Protein AF-A0A956FJH5-F1 (afdb_monomer)

Foldseek 3Di:
DPPPVVVVVVVVVVVVVVVVVVVCVVVVVVVVCVVVVVDDDPPPPDPDDPQCQDPDDDDPVLQDAQDPPPPLLATLFLVLVCVQFPDHFDAPDPSRNHTQFGWHQALQERDIDTGLVQKDWAQLQHLVNQCRQPCVVDHSVLSHCQRRPVPDSNRIHIHGPVLRVVCPNDAQLQFGRPDQVNGLVSLVSSVVSCVVSVGHDDPSRVVLSVVQNVCVVVVHGRDGHDD

pLDDT: mean 89.19, std 15.79, range [45.81, 98.81]

Sequence (227 aa):
MPRRALRRTLRRWHRRVRTLVWLVVVLGVAWWLHERGELPGPSRADPGEPEAVSSVPYDRDDWPHWIDADGDCQDTRQEVLVAESEIPVRFTTARRCKVAKGRWRCPYTGRTFTDPAELDVDHMVPLHEAHRSGGHAWDRQQRQQYANELREPAHLVAVDKGANRAKGDKAPDQWMPSDPAGRCDYLRQWVEIKQRWGLQQRDAERRFIERGLARCERGEVPELPAG

Structure (mmCIF, N/CA/C/O backbone):
data_AF-A0A956FJH5-F1
#
_entry.id   AF-A0A956FJH5-F1
#
loop_
_atom_site.group_PDB
_atom_site.id
_atom_site.type_symbol
_atom_site.label_atom_id
_atom_site.label_alt_id
_atom_site.label_comp_id
_atom_site.label_asym_id
_atom_site.label_entity_id
_atom_site.label_seq_id
_atom_site.pdbx_PDB_ins_code
_atom_site.Cartn_x
_atom_site.Cartn_y
_atom_site.Cartn_z
_atom_site.occupancy
_atom_site.B_iso_or_equiv
_atom_site.auth_seq_id
_atom_site.auth_comp_id
_atom_site.auth_asym_id
_atom_site.auth_atom_id
_atom_site.pdbx_PDB_model_num
ATOM 1 N N . MET A 1 1 ? 5.419 63.187 67.927 1.00 55.62 1 MET A N 1
ATOM 2 C CA . MET A 1 1 ? 5.500 62.298 66.742 1.00 55.62 1 MET A CA 1
ATOM 3 C C . MET A 1 1 ? 4.432 61.170 66.749 1.00 55.62 1 MET A C 1
ATOM 5 O O . MET A 1 1 ? 4.813 60.034 66.984 1.00 55.62 1 MET A O 1
ATOM 9 N N . PRO A 1 2 ? 3.123 61.389 66.451 1.00 57.81 2 PRO A N 1
ATOM 10 C CA . PRO A 1 2 ? 2.169 60.258 66.356 1.00 57.81 2 PRO A CA 1
ATOM 11 C C . PRO A 1 2 ? 1.531 60.032 64.963 1.00 57.81 2 PRO A C 1
ATOM 13 O O . PRO A 1 2 ? 1.029 58.951 64.667 1.00 57.81 2 PRO A O 1
ATOM 16 N N . ARG A 1 3 ? 1.581 61.008 64.043 1.00 56.16 3 ARG A N 1
ATOM 17 C CA . ARG A 1 3 ? 0.802 60.972 62.782 1.00 56.16 3 ARG A CA 1
ATOM 18 C C . ARG A 1 3 ? 1.299 59.975 61.717 1.00 56.16 3 ARG A C 1
ATOM 20 O O . ARG A 1 3 ? 0.540 59.621 60.817 1.00 56.16 3 ARG A O 1
ATOM 27 N N . ARG A 1 4 ? 2.554 59.508 61.786 1.00 57.19 4 ARG A N 1
ATOM 28 C CA . ARG A 1 4 ? 3.132 58.579 60.786 1.00 57.19 4 ARG A CA 1
ATOM 29 C C . ARG A 1 4 ? 2.805 57.104 61.061 1.00 57.19 4 ARG A C 1
ATOM 31 O O . ARG A 1 4 ? 2.670 56.344 60.104 1.00 57.19 4 ARG A O 1
ATOM 38 N N . ALA A 1 5 ? 2.625 56.713 62.324 1.00 58.16 5 ALA A N 1
ATOM 39 C CA . ALA A 1 5 ? 2.288 55.337 62.699 1.00 58.16 5 ALA A CA 1
ATOM 40 C C . ALA A 1 5 ? 0.854 54.970 62.277 1.00 58.16 5 ALA A C 1
ATOM 42 O O . ALA A 1 5 ? 0.650 53.951 61.617 1.00 58.16 5 ALA A O 1
ATOM 43 N N . LEU A 1 6 ? -0.106 55.872 62.520 1.00 56.62 6 LEU A N 1
ATOM 44 C CA . LEU A 1 6 ? -1.521 55.687 62.171 1.00 56.62 6 LEU A CA 1
ATOM 45 C C . LEU A 1 6 ? -1.755 55.537 60.652 1.00 56.62 6 LEU A C 1
ATOM 47 O O . LEU A 1 6 ? -2.581 54.750 60.199 1.00 56.62 6 LEU A O 1
ATOM 51 N N . ARG A 1 7 ? -0.978 56.252 59.825 1.00 58.72 7 ARG A N 1
ATOM 52 C CA . ARG A 1 7 ? -1.073 56.163 58.354 1.00 58.72 7 ARG A CA 1
ATOM 53 C C . ARG A 1 7 ? -0.542 54.838 57.797 1.00 58.72 7 ARG A C 1
ATOM 55 O O . ARG A 1 7 ? -0.969 54.421 56.722 1.00 58.72 7 ARG A O 1
ATOM 62 N N . ARG A 1 8 ? 0.390 54.175 58.493 1.00 60.38 8 ARG A N 1
ATOM 63 C CA . ARG A 1 8 ? 0.946 52.873 58.083 1.00 60.38 8 ARG A CA 1
ATOM 64 C C . ARG A 1 8 ? 0.014 51.719 58.456 1.00 60.38 8 ARG A C 1
ATOM 66 O O . ARG A 1 8 ? -0.139 50.799 57.654 1.00 60.38 8 ARG A O 1
ATOM 73 N N . THR A 1 9 ? -0.644 51.789 59.611 1.00 62.09 9 THR A N 1
ATOM 74 C CA . THR A 1 9 ? -1.645 50.800 60.040 1.00 62.09 9 THR A CA 1
ATOM 75 C C . THR A 1 9 ? -2.905 50.863 59.177 1.00 62.09 9 THR A C 1
ATOM 77 O O . THR A 1 9 ? -3.323 49.827 58.667 1.00 62.09 9 THR A O 1
ATOM 80 N N . LEU A 1 10 ? -3.416 52.062 58.872 1.00 60.31 10 LEU A N 1
ATOM 81 C CA . LEU A 1 10 ? -4.551 52.245 57.953 1.00 60.31 10 LEU A CA 1
ATOM 82 C C . LEU A 1 10 ? -4.260 51.714 56.541 1.00 60.31 10 LEU A C 1
ATOM 84 O O . LEU A 1 10 ? -5.086 51.021 55.957 1.00 60.31 10 LEU A O 1
ATOM 88 N N . ARG A 1 11 ? -3.061 51.953 55.988 1.00 63.28 11 ARG A N 1
ATOM 89 C CA . ARG A 1 11 ? -2.682 51.420 54.663 1.00 63.28 11 ARG A CA 1
ATOM 90 C C . ARG A 1 11 ? -2.551 49.895 54.647 1.00 63.28 11 ARG A C 1
ATOM 92 O O . ARG A 1 11 ? -2.896 49.279 53.642 1.00 63.28 11 ARG A O 1
ATOM 99 N N . ARG A 1 12 ? -2.061 49.281 55.730 1.00 64.50 12 ARG A N 1
ATOM 100 C CA . ARG A 1 12 ? -2.003 47.814 55.867 1.00 64.50 12 ARG A CA 1
ATOM 101 C C . ARG A 1 12 ? -3.400 47.211 56.013 1.00 64.50 12 ARG A C 1
ATOM 103 O O . ARG A 1 12 ? -3.670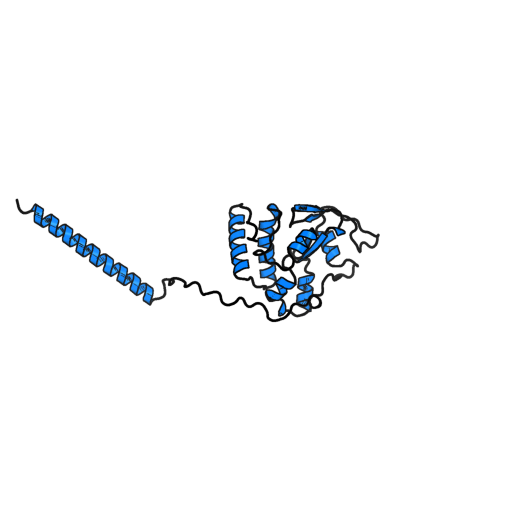 46.187 55.395 1.00 64.50 12 ARG A O 1
ATOM 110 N N . TRP A 1 13 ? -4.288 47.872 56.751 1.00 56.59 13 TRP A N 1
ATOM 111 C CA . TRP A 1 13 ? -5.688 47.475 56.883 1.00 56.59 13 TRP A CA 1
ATOM 112 C C . TRP A 1 13 ? -6.441 47.589 55.549 1.00 56.59 13 TRP A C 1
ATOM 114 O O . TRP A 1 13 ? -7.008 46.603 55.095 1.00 56.59 13 TRP A O 1
ATOM 124 N N . HIS A 1 14 ? -6.320 48.712 54.832 1.00 68.75 14 HIS A N 1
ATOM 125 C CA . HIS A 1 14 ? -6.913 48.869 53.498 1.00 68.75 14 HIS A CA 1
ATOM 126 C C . HIS A 1 14 ? -6.378 47.861 52.473 1.00 68.75 14 HIS A C 1
ATOM 128 O O . HIS A 1 14 ? -7.149 47.384 51.647 1.00 68.75 14 HIS A O 1
ATOM 134 N N . ARG A 1 15 ? -5.082 47.509 52.508 1.00 65.62 15 ARG A N 1
ATOM 135 C CA . ARG A 1 15 ? -4.542 46.448 51.638 1.00 65.62 15 ARG A CA 1
ATOM 136 C C . ARG A 1 15 ? -5.144 45.087 51.978 1.00 65.62 15 ARG A C 1
ATOM 138 O O . ARG A 1 15 ? -5.575 44.400 51.066 1.00 65.62 15 ARG A O 1
ATOM 145 N N . ARG A 1 16 ? -5.246 44.734 53.264 1.00 69.38 16 ARG A N 1
ATOM 146 C CA . ARG A 1 16 ? -5.863 43.470 53.702 1.00 69.38 16 ARG A CA 1
ATOM 147 C C . ARG A 1 16 ? -7.341 43.384 53.322 1.00 69.38 16 ARG A C 1
ATOM 149 O O . ARG A 1 16 ? -7.749 42.367 52.779 1.00 69.38 16 ARG A O 1
ATOM 156 N N . VAL A 1 17 ? -8.108 44.456 53.528 1.00 70.69 17 VAL A N 1
ATOM 157 C CA . VAL A 1 17 ? -9.527 44.515 53.139 1.00 70.69 17 VAL A CA 1
ATOM 158 C C . VAL A 1 17 ? -9.678 44.422 51.620 1.00 70.69 17 VAL A C 1
ATOM 160 O O . VAL A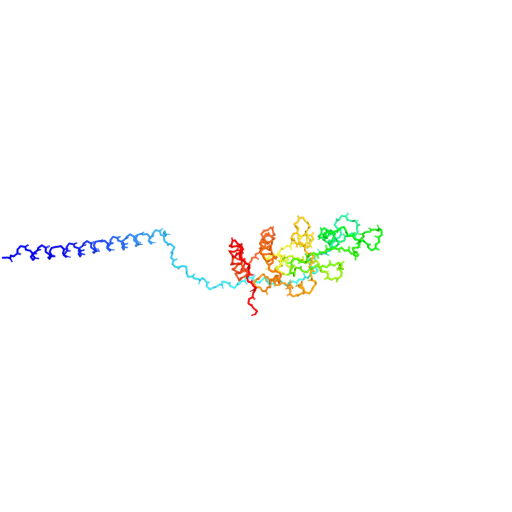 1 17 ? -10.500 43.650 51.146 1.00 70.69 17 VAL A O 1
ATOM 163 N N . ARG A 1 18 ? -8.846 45.123 50.837 1.00 72.25 18 ARG A N 1
ATOM 164 C CA . ARG A 1 18 ? -8.876 45.016 49.367 1.00 72.25 18 ARG A CA 1
ATOM 165 C C . ARG A 1 18 ? -8.526 43.613 48.879 1.00 72.25 18 ARG A C 1
ATOM 167 O O . ARG A 1 18 ? -9.182 43.137 47.966 1.00 72.25 18 ARG A O 1
ATOM 174 N N . THR A 1 19 ? -7.542 42.948 49.482 1.00 76.44 19 THR A N 1
ATOM 175 C CA . THR A 1 19 ? -7.184 41.568 49.124 1.00 76.44 19 THR A CA 1
ATOM 176 C C . THR A 1 19 ? -8.296 40.579 49.481 1.00 76.44 19 THR A C 1
ATOM 178 O O . THR A 1 19 ? -8.603 39.714 48.672 1.00 76.44 19 THR A O 1
ATOM 181 N N . LEU A 1 20 ? -8.948 40.739 50.637 1.00 78.19 20 LEU A N 1
ATOM 182 C CA . LEU A 1 20 ? -10.105 39.925 51.027 1.00 78.19 20 LEU A CA 1
ATOM 183 C C . LEU A 1 20 ? -11.295 40.118 50.082 1.00 78.19 20 LEU A C 1
ATOM 185 O O . LEU A 1 20 ? -11.853 39.137 49.607 1.00 78.19 20 LEU A O 1
ATOM 189 N N . VAL A 1 21 ? -11.639 41.365 49.749 1.00 77.38 21 VAL A N 1
ATOM 190 C CA . VAL A 1 21 ? -12.714 41.663 48.788 1.00 77.38 21 VAL A CA 1
ATOM 191 C C . VAL A 1 21 ? -12.392 41.078 47.411 1.00 77.38 21 VAL A C 1
ATOM 193 O O . VAL A 1 21 ? -13.264 40.492 46.781 1.00 77.38 21 VAL A O 1
ATOM 196 N N . TRP A 1 22 ? -11.140 41.174 46.957 1.00 77.88 22 TRP A N 1
ATOM 197 C CA . TRP A 1 22 ? -10.731 40.624 45.664 1.00 77.88 22 TRP A CA 1
ATOM 198 C C . TRP A 1 22 ? -10.811 39.090 45.630 1.00 77.88 22 TRP A C 1
ATOM 200 O O . TRP A 1 22 ? -11.316 38.533 44.661 1.00 77.88 22 TRP A O 1
ATOM 210 N N . LEU A 1 23 ? -10.401 38.405 46.705 1.00 82.56 23 LEU A N 1
ATOM 211 C CA . LEU A 1 23 ? -10.539 36.948 46.827 1.00 82.56 23 LEU A CA 1
ATOM 212 C C . LEU A 1 23 ? -12.006 36.505 46.833 1.00 82.56 23 LEU A C 1
ATOM 214 O O . LEU A 1 23 ? -12.341 35.545 46.149 1.00 82.56 23 LEU A O 1
ATOM 218 N N . VAL A 1 24 ? -12.883 37.215 47.549 1.00 84.19 24 VAL A N 1
ATOM 219 C CA . VAL A 1 24 ? -14.324 36.910 47.570 1.00 84.19 24 VAL A CA 1
ATOM 220 C C . VAL A 1 24 ? -14.953 37.109 46.189 1.00 84.19 24 VAL A C 1
ATOM 222 O O . VAL A 1 24 ? -15.751 36.279 45.768 1.00 84.19 24 VAL A O 1
ATOM 225 N N . VAL A 1 25 ? -14.561 38.152 45.448 1.00 82.06 25 VAL A N 1
ATOM 226 C CA . VAL A 1 25 ? -15.041 38.373 44.073 1.00 82.06 25 VAL A CA 1
ATOM 227 C C . VAL A 1 25 ? -14.541 37.281 43.124 1.00 82.06 25 VAL A C 1
ATOM 229 O O . VAL A 1 25 ? -15.336 36.751 42.359 1.00 82.06 25 VAL A O 1
ATOM 232 N N . VAL A 1 26 ? -13.263 36.893 43.185 1.00 82.44 26 VAL A N 1
ATOM 233 C CA . VAL A 1 26 ? -12.719 35.834 42.313 1.00 82.44 26 VAL A CA 1
ATOM 234 C C . VAL A 1 26 ? -13.333 34.473 42.619 1.00 82.44 26 VAL A C 1
ATOM 236 O O . VAL A 1 26 ? -13.722 33.767 41.694 1.00 82.44 26 VAL A O 1
ATOM 239 N N . LEU A 1 27 ? -13.471 34.119 43.899 1.00 82.88 27 LEU A N 1
ATOM 240 C CA . LEU A 1 27 ? -14.119 32.872 44.304 1.00 82.88 27 LEU A CA 1
ATOM 241 C C . LEU A 1 27 ? -15.610 32.872 43.950 1.00 82.88 27 LEU A C 1
ATOM 243 O O . LEU A 1 27 ? -16.119 31.856 43.493 1.00 82.88 27 LEU A O 1
ATOM 247 N N . GLY A 1 28 ? -16.293 34.012 44.093 1.00 80.56 28 GLY A N 1
ATOM 248 C CA . GLY A 1 28 ? -17.693 34.168 43.702 1.00 80.56 28 GLY A CA 1
ATOM 249 C C . GLY A 1 28 ? -17.909 34.058 42.192 1.00 80.56 28 GLY A C 1
ATOM 250 O O . GLY A 1 28 ? -18.836 33.381 41.768 1.00 80.56 28 GLY A O 1
ATOM 251 N N . VAL A 1 29 ? -17.035 34.660 41.377 1.00 76.06 29 VAL A N 1
ATOM 252 C CA . VAL A 1 29 ? -17.080 34.542 39.908 1.00 76.06 29 VAL A CA 1
ATOM 253 C C . VAL A 1 29 ? -16.739 33.119 39.464 1.00 76.06 29 VAL A C 1
ATOM 255 O O . VAL A 1 29 ? -17.425 32.583 38.604 1.00 76.06 29 VAL A O 1
ATOM 258 N N . ALA A 1 30 ? -15.739 32.472 40.069 1.00 73.19 30 ALA A N 1
ATOM 259 C CA . ALA A 1 30 ? -15.394 31.083 39.764 1.00 73.19 30 ALA A CA 1
ATOM 260 C C . ALA A 1 30 ? -16.524 30.108 40.142 1.00 73.19 30 ALA A C 1
ATOM 262 O O . ALA A 1 30 ? -16.840 29.214 39.361 1.00 73.19 30 ALA A O 1
ATOM 263 N N . TRP A 1 31 ? -17.165 30.307 41.299 1.00 72.00 31 TRP A N 1
ATOM 264 C CA . TRP A 1 31 ? -18.340 29.536 41.716 1.00 72.00 31 TRP A CA 1
ATOM 265 C C . TRP A 1 31 ? -19.540 29.782 40.789 1.00 72.00 31 TRP A C 1
ATOM 267 O O . TRP A 1 31 ? -20.160 28.835 40.319 1.00 72.00 31 TRP A O 1
ATOM 277 N N . TRP A 1 32 ? -19.806 31.037 40.421 1.00 67.62 32 TRP A N 1
ATOM 278 C CA . TRP A 1 32 ? -20.884 31.393 39.493 1.00 67.62 32 TRP A CA 1
ATOM 279 C C . TRP A 1 32 ? -20.666 30.864 38.064 1.00 67.62 32 TRP A C 1
ATOM 281 O O . TRP A 1 32 ? -21.631 30.479 37.410 1.00 67.62 32 TRP A O 1
ATOM 291 N N . LEU A 1 33 ? -19.418 30.801 37.581 1.00 70.31 33 LEU A N 1
ATOM 292 C CA . LEU A 1 33 ? -19.070 30.177 36.294 1.00 70.31 33 LEU A CA 1
ATOM 293 C C . LEU A 1 33 ? -19.162 28.642 36.345 1.00 70.31 33 LEU A C 1
ATOM 295 O O . LEU A 1 33 ? -19.523 28.020 35.348 1.00 70.31 33 LEU A O 1
ATOM 299 N N . HIS A 1 34 ? -18.868 28.027 37.496 1.00 66.38 34 HIS A N 1
ATOM 300 C CA . HIS A 1 34 ? -19.050 26.588 37.701 1.00 66.38 34 HIS A CA 1
ATOM 301 C C . HIS A 1 34 ? -20.533 26.190 37.634 1.00 66.38 34 HIS A C 1
ATOM 303 O O . HIS A 1 34 ? -20.870 25.232 36.943 1.00 66.38 34 HIS A O 1
ATOM 309 N N . GLU A 1 35 ? -21.424 26.974 38.253 1.00 68.69 35 GLU A N 1
ATOM 310 C CA . GLU A 1 35 ? -22.879 26.737 38.245 1.00 68.69 35 GLU A CA 1
ATOM 311 C C . GLU A 1 35 ? -23.508 26.853 36.837 1.00 68.69 35 GLU A C 1
ATOM 313 O O . GLU A 1 35 ? -24.571 26.294 36.578 1.00 68.69 35 GLU A O 1
ATOM 318 N N . ARG A 1 36 ? -22.854 27.568 35.908 1.00 76.25 36 ARG A N 1
ATOM 319 C CA . ARG A 1 36 ? -23.304 27.757 34.514 1.00 76.25 36 ARG A CA 1
ATOM 320 C C . ARG A 1 36 ? -22.746 26.742 33.515 1.00 76.25 36 ARG A C 1
ATOM 322 O O . ARG A 1 36 ? -23.146 26.770 32.355 1.00 76.25 36 ARG A O 1
ATOM 329 N N . GLY A 1 37 ? -21.840 25.855 33.934 1.00 54.88 37 GLY A N 1
ATOM 330 C CA . GLY A 1 37 ? -21.266 24.828 33.054 1.00 54.88 37 GLY A CA 1
ATOM 331 C C . GLY A 1 37 ? -20.285 25.350 31.991 1.00 54.88 37 GLY A C 1
ATOM 332 O O . GLY A 1 37 ? -20.036 24.658 31.009 1.00 54.88 37 GLY A O 1
ATOM 333 N N . GLU A 1 38 ? -19.712 26.545 32.169 1.00 65.44 38 GLU A N 1
ATOM 334 C CA . GLU A 1 38 ? -18.816 27.196 31.189 1.00 65.44 38 GLU A CA 1
ATOM 335 C C . GLU A 1 38 ? -17.316 26.968 31.477 1.00 65.44 38 GLU A C 1
ATOM 337 O O . GLU A 1 38 ? -16.454 27.448 30.741 1.00 65.44 38 GLU A O 1
ATOM 342 N N . LEU A 1 39 ? -16.983 26.206 32.525 1.00 53.16 39 LEU A N 1
ATOM 343 C CA . LEU A 1 39 ? -15.635 25.687 32.756 1.00 53.16 39 LEU A CA 1
ATOM 344 C C . LEU A 1 39 ? -15.639 24.171 32.540 1.00 53.16 39 LEU A C 1
ATOM 346 O O . LEU A 1 39 ? -16.365 23.476 33.256 1.00 53.16 39 LEU A O 1
ATOM 350 N N . PRO A 1 40 ? -14.828 23.628 31.612 1.00 50.19 40 PRO A N 1
ATOM 351 C CA . PRO A 1 40 ? -14.646 22.190 31.537 1.00 50.19 40 PRO A CA 1
ATOM 352 C C . PRO A 1 40 ? -14.066 21.7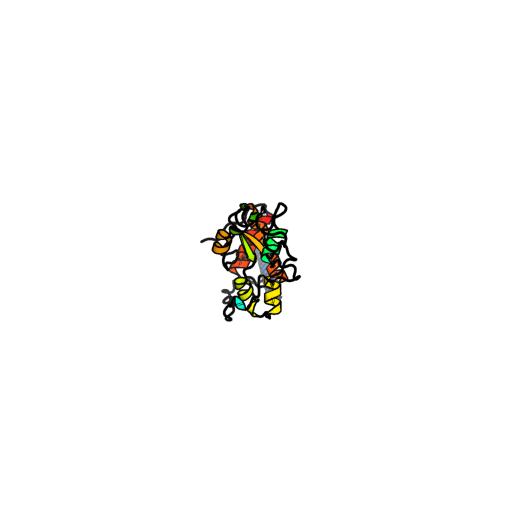23 32.873 1.00 50.19 40 PRO A C 1
ATOM 354 O O . PRO A 1 40 ? -12.990 22.157 33.294 1.00 50.19 40 PRO A O 1
ATOM 357 N N . GLY A 1 41 ? -14.811 20.864 33.572 1.00 52.34 41 GLY A N 1
ATOM 358 C CA . GLY A 1 41 ? -14.285 20.157 34.732 1.00 52.34 41 GLY A CA 1
ATOM 359 C C . GLY A 1 41 ? -13.027 19.378 34.334 1.00 52.34 41 GLY A C 1
ATOM 360 O O . GLY A 1 41 ? -12.846 19.074 33.152 1.00 52.34 41 GLY A O 1
ATOM 361 N N . PRO A 1 42 ? -12.136 19.050 35.284 1.00 46.91 42 PRO A N 1
ATOM 362 C CA . PRO A 1 42 ? -11.013 18.175 34.985 1.00 46.91 42 PRO A CA 1
ATOM 363 C C . PRO A 1 42 ? -11.567 16.884 34.381 1.00 46.91 42 PRO A C 1
ATOM 365 O O . PRO A 1 42 ? -12.280 16.137 35.055 1.00 46.91 42 PRO A O 1
ATOM 368 N N . SER A 1 43 ? -11.278 16.674 33.094 1.00 50.41 43 SER A N 1
ATOM 369 C CA . SER A 1 43 ? -11.579 15.439 32.385 1.00 50.41 43 SER A CA 1
ATOM 370 C C . SER A 1 43 ? -10.955 14.310 33.191 1.00 50.41 43 SER A C 1
ATOM 372 O O . SER A 1 43 ? -9.730 14.179 33.269 1.00 50.41 43 SER A O 1
ATOM 374 N N . ARG A 1 44 ? -11.798 13.535 33.877 1.00 48.88 44 ARG A N 1
ATOM 375 C CA . ARG A 1 44 ? -11.394 12.206 34.304 1.00 48.88 44 ARG A CA 1
ATOM 376 C C . ARG A 1 44 ? -11.137 11.472 33.001 1.00 48.88 44 ARG A C 1
ATOM 378 O O . ARG A 1 44 ? -12.062 11.330 32.210 1.00 48.88 44 ARG A O 1
ATOM 385 N N . ALA A 1 45 ? -9.884 11.086 32.772 1.00 45.81 45 ALA A N 1
ATOM 386 C CA . ALA A 1 45 ? -9.569 10.096 31.762 1.00 45.81 45 ALA A CA 1
ATOM 387 C C . ALA A 1 45 ? -10.501 8.912 32.023 1.00 45.81 45 ALA A C 1
ATOM 389 O O . ALA A 1 45 ? -10.399 8.269 33.071 1.00 45.81 45 ALA A O 1
ATOM 390 N N . ASP A 1 46 ? -11.471 8.729 31.134 1.00 47.28 46 ASP A N 1
ATOM 391 C CA . ASP A 1 46 ? -12.353 7.579 31.176 1.00 47.28 46 ASP A CA 1
ATOM 392 C C . ASP A 1 46 ? -11.438 6.352 31.067 1.00 47.28 46 ASP A C 1
ATOM 394 O O . ASP A 1 46 ? -10.587 6.321 30.165 1.00 47.28 46 ASP A O 1
ATOM 398 N N . PRO A 1 47 ? -11.470 5.398 32.014 1.00 50.53 47 PRO A N 1
ATOM 399 C CA . PRO A 1 47 ? -10.752 4.147 31.841 1.00 50.53 47 PRO A CA 1
ATOM 400 C C . PRO A 1 47 ? -11.304 3.514 30.568 1.00 50.53 47 PRO A C 1
ATOM 402 O O . PRO A 1 47 ? -12.464 3.120 30.553 1.00 50.53 47 PRO A O 1
ATOM 405 N N . GLY A 1 48 ? -10.483 3.524 29.509 1.00 46.53 48 GLY A N 1
ATOM 406 C CA . GLY A 1 48 ? -10.894 3.229 28.141 1.00 46.53 48 GLY A CA 1
ATOM 407 C C . GLY A 1 48 ? -11.925 2.115 28.091 1.00 46.53 48 GLY A C 1
ATOM 408 O O . GLY A 1 48 ? -11.652 1.002 28.551 1.00 46.53 48 GLY A O 1
ATOM 409 N N . GLU A 1 49 ? -13.109 2.444 27.567 1.00 48.75 49 GLU A N 1
ATOM 410 C CA . GLU A 1 49 ? -14.086 1.432 27.195 1.00 48.75 49 GLU A CA 1
ATOM 411 C C . GLU A 1 49 ? -13.346 0.349 26.403 1.00 48.75 49 GLU A C 1
ATOM 413 O O . GLU A 1 49 ? -12.488 0.685 25.575 1.00 48.75 49 GLU A O 1
ATOM 418 N N . PRO A 1 50 ? -13.593 -0.941 26.686 1.00 49.19 50 PRO A N 1
ATOM 419 C CA . PRO A 1 50 ? -12.934 -2.006 25.955 1.00 49.19 50 PRO A CA 1
ATOM 420 C C . PRO A 1 50 ? -13.201 -1.775 24.471 1.00 49.19 50 PRO A C 1
ATOM 422 O O . PRO A 1 50 ? -14.356 -1.788 24.043 1.00 49.19 50 PRO A O 1
ATOM 425 N N . GLU A 1 51 ? -12.132 -1.501 23.715 1.00 55.50 51 GLU A N 1
ATOM 426 C CA . GLU A 1 51 ? -12.210 -1.287 22.275 1.00 55.50 51 GLU A CA 1
ATOM 427 C C . GLU A 1 51 ? -13.037 -2.428 21.687 1.00 55.50 51 GLU A C 1
ATOM 429 O O . GLU A 1 51 ? -12.732 -3.601 21.922 1.00 55.50 51 GLU A O 1
ATOM 434 N N . ALA A 1 52 ? -14.117 -2.094 20.982 1.00 51.81 52 ALA A N 1
ATOM 435 C CA . ALA A 1 52 ? -14.996 -3.079 20.378 1.00 51.81 52 ALA A CA 1
ATOM 436 C C . ALA A 1 52 ? -14.236 -3.817 19.267 1.00 51.81 52 ALA A C 1
ATOM 438 O O . ALA A 1 52 ? -14.297 -3.467 18.091 1.00 51.81 52 ALA A O 1
ATOM 439 N N . VAL A 1 53 ? -13.483 -4.849 19.640 1.00 56.12 53 VAL A N 1
ATOM 440 C CA . VAL A 1 53 ? -12.945 -5.822 18.699 1.00 56.12 53 VAL A CA 1
ATOM 441 C C . VAL A 1 53 ? -14.154 -6.577 18.163 1.00 56.12 53 VAL A C 1
ATOM 443 O O . VAL A 1 53 ? -14.866 -7.221 18.935 1.00 56.12 53 VAL A O 1
ATOM 446 N N . SER A 1 54 ? -14.432 -6.446 16.862 1.00 62.59 54 SER A N 1
ATOM 447 C CA . SER A 1 54 ? -15.546 -7.157 16.227 1.00 62.59 54 SER A CA 1
ATOM 448 C C . SER A 1 54 ? -15.509 -8.639 16.609 1.00 62.59 54 SER A C 1
ATOM 450 O O . SER A 1 54 ? -14.489 -9.306 16.439 1.00 62.59 54 SER A O 1
ATOM 452 N N . SER A 1 55 ? -16.622 -9.155 17.138 1.00 74.88 55 SER A N 1
ATOM 453 C CA . SER A 1 55 ? -16.776 -10.574 17.475 1.00 74.88 55 SER A CA 1
ATOM 454 C C . SER A 1 55 ? -16.982 -11.455 16.240 1.00 74.88 55 SER A C 1
ATOM 456 O O . SER A 1 55 ? -17.014 -12.678 16.364 1.00 74.88 55 SER A O 1
ATOM 458 N N . VAL A 1 56 ? -17.123 -10.847 15.056 1.00 88.44 56 VAL A N 1
ATOM 459 C CA . VAL A 1 56 ? -17.253 -11.547 13.779 1.00 88.44 56 VAL A CA 1
ATOM 460 C C . VAL A 1 56 ? -15.872 -12.057 13.360 1.00 88.44 56 VAL A C 1
ATOM 462 O O . VAL A 1 56 ? -14.979 -11.237 13.124 1.00 88.44 56 VAL A O 1
ATOM 465 N N . PRO A 1 57 ? -15.668 -13.381 13.233 1.00 93.62 57 PRO A N 1
ATOM 466 C CA . PRO A 1 57 ? -14.408 -13.926 12.745 1.00 93.62 57 PRO A CA 1
ATOM 467 C C . PRO A 1 57 ? -14.077 -13.389 11.353 1.00 93.62 57 PRO A C 1
ATOM 469 O O . PRO A 1 57 ? -14.962 -13.197 10.521 1.00 93.62 57 PRO A O 1
ATOM 472 N N . TYR A 1 58 ? -12.797 -13.142 11.105 1.00 96.12 58 TYR A N 1
ATOM 473 C CA . TYR A 1 58 ? -12.323 -12.798 9.773 1.00 96.12 58 TYR A CA 1
ATOM 474 C C . TYR A 1 58 ? -12.198 -14.060 8.917 1.00 96.12 58 TYR A C 1
ATOM 476 O O . TYR A 1 58 ? -11.542 -15.021 9.322 1.00 96.12 58 TYR A O 1
ATOM 484 N N . ASP A 1 59 ? -12.773 -14.014 7.720 1.00 96.75 59 ASP A N 1
ATOM 485 C CA . ASP A 1 59 ? -12.533 -14.970 6.643 1.00 96.75 59 ASP A CA 1
ATOM 486 C C . ASP A 1 59 ? -11.977 -14.201 5.438 1.00 96.75 59 ASP A C 1
ATOM 488 O O . ASP A 1 59 ? -12.475 -13.131 5.092 1.00 96.75 59 ASP A O 1
ATOM 492 N N . ARG A 1 60 ? -10.916 -14.710 4.807 1.00 96.38 60 ARG A N 1
ATOM 493 C CA . ARG A 1 60 ? -10.316 -14.073 3.627 1.00 96.38 60 ARG A CA 1
ATOM 494 C C . ARG A 1 60 ? -11.175 -14.277 2.378 1.00 96.38 60 ARG A C 1
ATOM 496 O O . ARG A 1 60 ? -11.161 -13.414 1.500 1.00 96.38 60 ARG A O 1
ATOM 503 N N . ASP A 1 61 ? -11.920 -15.375 2.298 1.00 96.81 61 ASP A N 1
ATOM 504 C CA . ASP A 1 61 ? -12.715 -15.724 1.113 1.00 96.81 61 ASP A CA 1
ATOM 505 C C . ASP A 1 61 ? -13.941 -14.809 0.944 1.00 96.81 61 ASP A C 1
ATOM 507 O O . ASP A 1 61 ? -14.476 -14.634 -0.156 1.00 96.81 61 ASP A O 1
ATOM 511 N N . ASP A 1 62 ? -14.311 -14.121 2.022 1.00 97.06 62 ASP A N 1
ATOM 512 C CA . ASP A 1 62 ? -15.308 -13.055 2.067 1.00 97.06 62 ASP A CA 1
ATOM 513 C C . ASP A 1 62 ? -14.883 -11.766 1.341 1.00 97.06 62 ASP A C 1
ATOM 515 O O . ASP A 1 62 ? -15.713 -10.872 1.138 1.00 97.06 62 ASP A O 1
ATOM 519 N N . TRP A 1 63 ? -13.612 -11.664 0.939 1.00 98.19 63 TRP A N 1
ATOM 520 C CA . TRP A 1 63 ? -13.009 -10.496 0.298 1.00 98.19 63 TRP A CA 1
ATOM 521 C C . TRP A 1 63 ? -12.484 -10.864 -1.091 1.00 98.19 63 TRP A C 1
ATOM 523 O O . TRP A 1 63 ? -11.289 -11.114 -1.252 1.00 98.19 63 TRP A O 1
ATOM 533 N N . PRO A 1 64 ? -13.339 -10.916 -2.125 1.00 97.88 64 PRO A N 1
ATOM 534 C CA . PRO A 1 64 ? -12.902 -11.270 -3.470 1.00 97.88 64 PRO A CA 1
ATOM 535 C C . PRO A 1 64 ? -11.862 -10.265 -3.970 1.00 97.88 64 PRO A C 1
ATOM 537 O O . PRO A 1 64 ? -12.148 -9.074 -4.080 1.00 97.88 64 PRO A O 1
ATOM 540 N N . HIS A 1 65 ? -10.655 -10.736 -4.262 1.00 93.88 65 HIS A N 1
ATOM 541 C CA . HIS A 1 65 ? -9.518 -9.901 -4.640 1.00 93.88 65 HIS A CA 1
ATOM 542 C C . HIS A 1 65 ? -8.743 -10.522 -5.794 1.00 93.88 65 HIS A C 1
ATOM 544 O O . HIS A 1 65 ? -8.815 -11.730 -6.022 1.00 93.88 65 HIS A O 1
ATOM 550 N N . TRP A 1 66 ? -8.027 -9.661 -6.513 1.00 97.12 66 TRP A N 1
ATOM 551 C CA . TRP A 1 66 ? -7.356 -9.968 -7.776 1.00 97.12 66 TRP A CA 1
ATOM 552 C C . TRP A 1 66 ? -8.353 -10.339 -8.870 1.00 97.12 66 TRP A C 1
ATOM 554 O O . TRP A 1 66 ? -8.219 -11.352 -9.554 1.00 97.12 66 TRP A O 1
ATOM 564 N N . ILE A 1 67 ? -9.375 -9.495 -9.021 1.00 98.00 67 ILE A N 1
ATOM 565 C CA . ILE A 1 67 ? -10.303 -9.597 -10.146 1.00 98.00 67 ILE A CA 1
ATOM 566 C C . ILE A 1 67 ? -9.696 -8.950 -11.393 1.00 98.00 67 ILE A C 1
ATOM 568 O O . ILE A 1 67 ? -8.916 -8.001 -11.292 1.00 98.00 67 ILE A O 1
ATOM 572 N N . ASP A 1 68 ? -10.104 -9.451 -12.550 1.00 97.69 68 ASP A N 1
ATOM 573 C CA . ASP A 1 68 ? -9.958 -8.797 -13.850 1.00 97.69 68 ASP A CA 1
ATOM 574 C C . ASP A 1 68 ? -11.258 -8.012 -14.102 1.00 97.69 68 ASP A C 1
ATOM 576 O O . ASP A 1 68 ? -12.300 -8.597 -14.411 1.00 97.69 68 ASP A O 1
ATOM 580 N N . ALA A 1 69 ? -11.242 -6.712 -13.793 1.00 95.38 69 ALA A N 1
ATOM 581 C CA . ALA A 1 69 ? -12.456 -5.895 -13.735 1.00 95.38 69 ALA A CA 1
ATOM 582 C C . ALA A 1 69 ? -12.936 -5.429 -15.117 1.00 95.38 69 ALA A C 1
ATOM 584 O O . ALA A 1 69 ? -14.137 -5.218 -15.300 1.00 95.38 69 ALA A O 1
ATOM 585 N N . ASP A 1 70 ? -12.017 -5.250 -16.065 1.00 95.94 70 ASP A N 1
ATOM 586 C CA . ASP A 1 70 ? -12.291 -4.773 -17.421 1.00 95.94 70 ASP A CA 1
ATOM 587 C C . ASP A 1 70 ? -12.196 -5.880 -18.487 1.00 95.94 70 ASP A C 1
ATOM 589 O O . ASP A 1 70 ? -12.575 -5.660 -19.640 1.00 95.94 70 ASP A O 1
ATOM 593 N N . GLY A 1 71 ? -11.812 -7.096 -18.092 1.00 97.19 71 GLY A N 1
ATOM 594 C CA . GLY A 1 71 ? -11.797 -8.280 -18.943 1.00 97.19 71 GLY A CA 1
ATOM 595 C C . GLY A 1 71 ? -10.604 -8.323 -19.892 1.00 97.19 71 GLY A C 1
ATOM 596 O O . GLY A 1 71 ? -10.672 -9.009 -20.921 1.00 97.19 71 GLY A O 1
ATOM 597 N N . ASP A 1 72 ? -9.535 -7.581 -19.598 1.00 97.25 72 ASP A N 1
ATOM 598 C CA . ASP A 1 72 ? -8.374 -7.457 -20.472 1.00 97.25 72 ASP A CA 1
ATOM 599 C C . ASP A 1 72 ? -7.320 -8.564 -20.258 1.00 97.25 72 ASP A C 1
ATOM 601 O O . ASP A 1 72 ? -6.370 -8.633 -21.037 1.00 97.25 72 ASP A O 1
ATOM 605 N N . CYS A 1 73 ? -7.558 -9.486 -19.309 1.00 97.94 73 CYS A N 1
ATOM 606 C CA . CYS A 1 73 ? -6.700 -10.555 -18.774 1.00 97.94 73 CYS A CA 1
ATOM 607 C C . CYS A 1 73 ? -5.692 -10.172 -17.683 1.00 97.94 73 CYS A C 1
ATOM 609 O O . CYS A 1 73 ? -4.982 -11.065 -17.195 1.00 97.94 73 CYS A O 1
ATOM 611 N N . GLN A 1 74 ? -5.606 -8.904 -17.299 1.00 98.38 74 GLN A N 1
ATOM 612 C CA . GLN A 1 74 ? -4.808 -8.438 -16.178 1.00 98.38 74 GLN A CA 1
ATOM 613 C C . GLN A 1 74 ? -5.686 -8.387 -14.930 1.00 98.38 74 GLN A C 1
ATOM 615 O O . GLN A 1 74 ? -6.670 -7.662 -14.831 1.00 98.38 74 GLN A O 1
ATOM 620 N N . ASP A 1 75 ? -5.330 -9.196 -13.935 1.00 98.44 75 ASP A N 1
ATOM 621 C CA . ASP A 1 75 ? -5.939 -9.025 -12.624 1.00 98.44 75 ASP A CA 1
ATOM 622 C C . ASP A 1 75 ? -5.458 -7.716 -11.974 1.00 98.44 75 ASP A C 1
ATOM 624 O O . ASP A 1 75 ? -4.434 -7.136 -12.339 1.00 98.44 75 ASP A O 1
ATOM 628 N N . THR A 1 76 ? -6.172 -7.282 -10.940 1.00 98.50 76 THR A N 1
ATOM 629 C CA . THR A 1 76 ? -5.847 -6.084 -10.149 1.00 98.50 76 THR A CA 1
ATOM 630 C C . THR A 1 76 ? -4.375 -6.037 -9.702 1.00 98.50 76 THR A C 1
ATOM 632 O O . THR A 1 76 ? -3.789 -4.961 -9.609 1.00 98.50 76 THR A O 1
ATOM 635 N N . ARG A 1 77 ? -3.727 -7.186 -9.450 1.00 98.31 77 ARG A N 1
ATOM 636 C CA . ARG A 1 77 ? -2.304 -7.209 -9.083 1.00 98.31 77 ARG A CA 1
ATOM 637 C C . ARG A 1 77 ? -1.428 -6.792 -10.268 1.00 98.31 77 ARG A C 1
ATOM 639 O O . ARG A 1 77 ? -0.437 -6.090 -10.071 1.00 98.31 77 ARG A O 1
ATOM 646 N N . GLN A 1 78 ? -1.732 -7.260 -11.476 1.00 98.62 78 GLN A N 1
ATOM 647 C CA . GLN A 1 78 ? -1.013 -6.836 -12.680 1.00 98.62 78 GLN A CA 1
ATOM 648 C C . GLN A 1 78 ? -1.240 -5.354 -12.965 1.00 98.62 78 GLN A C 1
ATOM 650 O O . GLN A 1 78 ? -0.262 -4.662 -13.236 1.00 98.62 78 GLN A O 1
ATOM 655 N N . GLU A 1 79 ? -2.467 -4.861 -12.787 1.00 98.44 79 GLU A N 1
ATOM 656 C CA . GLU A 1 79 ? -2.794 -3.439 -12.941 1.00 98.44 79 GLU A CA 1
ATOM 657 C C . GLU A 1 79 ? -1.928 -2.544 -12.045 1.00 98.44 79 GLU A C 1
ATOM 659 O O . GLU A 1 79 ? -1.284 -1.613 -12.530 1.00 98.44 79 GLU A O 1
ATOM 664 N N . VAL A 1 80 ? -1.800 -2.880 -10.755 1.00 98.56 80 VAL A N 1
ATOM 665 C CA . VAL A 1 80 ? -0.920 -2.140 -9.831 1.00 98.56 80 VAL A CA 1
ATOM 666 C C . VAL A 1 80 ? 0.539 -2.195 -10.286 1.00 98.56 80 VAL A C 1
ATOM 668 O O . VAL A 1 80 ? 1.224 -1.174 -10.308 1.00 98.56 80 VAL A O 1
ATOM 671 N N . LEU A 1 81 ? 1.035 -3.365 -10.705 1.00 98.69 81 LEU A N 1
ATOM 672 C CA . LEU A 1 81 ? 2.415 -3.473 -11.186 1.00 98.69 81 LEU A CA 1
ATOM 673 C C . LEU A 1 81 ? 2.679 -2.627 -12.436 1.00 98.69 81 LEU A C 1
ATOM 675 O O . LEU A 1 81 ? 3.772 -2.072 -12.566 1.00 98.69 81 LEU A O 1
ATOM 679 N N . VAL A 1 82 ? 1.726 -2.556 -13.365 1.00 98.50 82 VAL A N 1
ATOM 680 C CA . VAL A 1 82 ? 1.834 -1.706 -14.555 1.00 98.50 82 VAL A CA 1
ATOM 681 C C . VAL A 1 82 ? 1.830 -0.236 -14.149 1.00 98.50 82 VAL A C 1
ATOM 683 O O . VAL A 1 82 ? 2.705 0.508 -14.595 1.00 98.50 82 VAL A O 1
ATOM 686 N N . ALA A 1 83 ? 0.886 0.162 -13.295 1.00 98.12 83 ALA A N 1
ATOM 687 C CA . ALA A 1 83 ? 0.683 1.546 -12.882 1.00 98.12 83 ALA A CA 1
ATOM 688 C C . ALA A 1 83 ? 1.863 2.117 -12.082 1.00 98.12 83 ALA A C 1
ATOM 690 O O . ALA A 1 83 ? 2.263 3.258 -12.305 1.00 98.12 83 ALA A O 1
ATOM 691 N N . GLU A 1 84 ? 2.446 1.332 -11.175 1.00 98.44 84 GLU A N 1
ATOM 692 C CA . GLU A 1 84 ? 3.488 1.815 -10.260 1.00 98.44 84 GLU A CA 1
ATOM 693 C C . GLU A 1 84 ? 4.920 1.655 -10.781 1.00 98.44 84 GLU A C 1
ATOM 695 O O . GLU A 1 84 ? 5.876 2.086 -10.130 1.00 98.44 84 GLU A O 1
ATOM 700 N N . SER A 1 85 ? 5.112 1.021 -11.938 1.00 98.56 85 SER A N 1
ATOM 701 C CA . SER A 1 85 ? 6.453 0.889 -12.501 1.00 98.56 85 SER A CA 1
ATOM 702 C C . SER A 1 85 ? 6.965 2.257 -12.965 1.00 98.56 85 SER A C 1
ATOM 704 O O . SER A 1 85 ? 6.390 2.902 -13.835 1.00 98.56 85 SER A O 1
ATOM 706 N N . GLU A 1 86 ? 8.122 2.676 -12.454 1.00 98.56 86 GLU A N 1
ATOM 707 C CA . GLU A 1 86 ? 8.794 3.935 -12.810 1.00 98.56 86 GLU A CA 1
ATOM 708 C C . GLU A 1 86 ? 9.312 3.960 -14.260 1.00 98.56 86 GLU A C 1
ATOM 710 O O . GLU A 1 86 ? 9.775 4.987 -14.760 1.00 98.56 86 GLU A O 1
ATOM 715 N N . ILE A 1 87 ? 9.309 2.802 -14.922 1.00 98.50 87 ILE A N 1
ATOM 716 C CA . ILE A 1 87 ? 9.662 2.625 -16.332 1.00 98.50 87 ILE A CA 1
ATOM 717 C C . ILE A 1 87 ? 8.601 1.766 -17.026 1.00 98.50 87 ILE A C 1
ATOM 719 O O . ILE A 1 87 ? 7.929 0.982 -16.353 1.00 98.50 87 ILE A O 1
ATOM 723 N N . PRO A 1 88 ? 8.496 1.800 -18.367 1.00 98.50 88 PRO A N 1
ATOM 724 C CA . PRO A 1 88 ? 7.621 0.880 -19.086 1.00 98.50 88 PRO A CA 1
ATOM 725 C C . PRO A 1 88 ? 7.920 -0.585 -18.738 1.00 98.50 88 PRO A C 1
ATOM 727 O O . PRO A 1 88 ? 9.066 -1.039 -18.846 1.00 98.50 88 PRO A O 1
ATOM 730 N N . VAL A 1 89 ? 6.888 -1.329 -18.333 1.00 98.69 89 VAL A N 1
ATOM 731 C CA . VAL A 1 89 ? 7.017 -2.755 -18.017 1.00 98.69 89 VAL A CA 1
ATOM 732 C C . VAL A 1 89 ? 7.268 -3.596 -19.271 1.00 98.69 89 VAL A C 1
ATOM 734 O O . VAL A 1 89 ? 6.941 -3.220 -20.399 1.00 98.69 89 VAL A O 1
ATOM 737 N N . ARG A 1 90 ? 7.823 -4.790 -19.069 1.00 98.56 90 ARG A N 1
ATOM 738 C CA . ARG A 1 90 ? 7.861 -5.857 -20.073 1.00 98.56 90 ARG A CA 1
ATOM 739 C C . ARG A 1 90 ? 6.924 -6.967 -19.651 1.00 98.56 90 ARG A C 1
ATOM 741 O O . ARG A 1 90 ? 6.925 -7.352 -18.487 1.00 98.56 90 ARG A O 1
ATOM 748 N N . PHE A 1 91 ? 6.201 -7.525 -20.609 1.00 98.69 91 PHE A N 1
ATOM 749 C CA . PHE A 1 91 ? 5.277 -8.626 -20.377 1.00 98.69 91 PHE A CA 1
ATOM 750 C C . PHE A 1 91 ? 5.897 -9.970 -20.751 1.00 98.69 91 PHE A C 1
ATOM 752 O O . PHE A 1 91 ? 6.789 -10.049 -21.595 1.00 98.69 91 PHE A O 1
ATOM 759 N N . THR A 1 92 ? 5.401 -11.035 -20.126 1.00 98.12 92 THR A N 1
ATOM 760 C CA . THR A 1 92 ? 5.841 -12.417 -20.394 1.00 98.12 92 THR A CA 1
ATOM 761 C C . THR A 1 92 ? 5.464 -12.897 -21.796 1.00 98.12 92 THR A C 1
ATOM 763 O O . THR A 1 92 ? 6.148 -13.741 -22.368 1.00 98.12 92 THR A O 1
ATOM 766 N N . THR A 1 93 ? 4.378 -12.362 -22.358 1.00 97.94 93 THR A N 1
ATOM 767 C CA . THR A 1 93 ? 3.850 -12.722 -23.678 1.00 97.94 93 THR A CA 1
ATOM 768 C C . THR A 1 93 ? 3.305 -11.489 -24.396 1.00 97.94 93 THR A C 1
ATOM 770 O O . THR A 1 93 ? 3.052 -10.453 -23.777 1.00 97.94 93 THR A O 1
ATOM 773 N N . ALA A 1 94 ? 3.048 -11.616 -25.700 1.00 96.75 94 ALA A N 1
ATOM 774 C CA . ALA A 1 94 ? 2.420 -10.562 -26.496 1.00 96.75 94 ALA A CA 1
ATOM 775 C C . ALA A 1 94 ? 0.981 -10.223 -26.058 1.00 96.75 94 ALA A C 1
ATOM 777 O O . ALA A 1 94 ? 0.520 -9.124 -26.347 1.00 96.75 94 ALA A O 1
ATOM 778 N N . ARG A 1 95 ? 0.294 -11.128 -25.336 1.00 96.88 95 ARG A N 1
ATOM 779 C CA . ARG A 1 95 ? -1.056 -10.898 -24.789 1.00 96.88 95 ARG A CA 1
ATOM 780 C C . ARG A 1 95 ? -1.062 -9.934 -23.596 1.00 96.88 95 ARG A C 1
ATOM 782 O O . ARG A 1 95 ? -2.114 -9.450 -23.227 1.00 96.88 95 ARG A O 1
ATOM 789 N N . ARG A 1 96 ? 0.102 -9.649 -23.000 1.00 97.75 96 ARG A N 1
ATOM 790 C CA . ARG A 1 96 ? 0.272 -8.677 -21.904 1.00 97.75 96 ARG A CA 1
ATOM 791 C C . ARG A 1 96 ? -0.465 -8.974 -20.585 1.00 97.75 96 ARG A C 1
ATOM 793 O O . ARG A 1 96 ? -0.434 -8.148 -19.696 1.00 97.75 96 ARG A O 1
ATOM 800 N N . CYS A 1 97 ? -0.958 -10.193 -20.363 1.00 98.19 97 CYS A N 1
ATOM 801 C CA . CYS A 1 97 ? -1.633 -10.545 -19.099 1.00 98.19 97 CYS A CA 1
ATOM 802 C C . CYS A 1 97 ? -0.738 -10.579 -17.852 1.00 98.19 97 CYS A C 1
ATOM 804 O O . CYS A 1 97 ? -1.244 -10.679 -16.746 1.00 98.19 97 CYS A O 1
ATOM 806 N N . LYS A 1 98 ? 0.591 -10.676 -17.999 1.00 98.50 98 LYS A N 1
ATOM 807 C CA . LYS A 1 98 ? 1.507 -10.843 -16.857 1.00 98.50 98 LYS A CA 1
ATOM 808 C C . LYS A 1 98 ? 2.775 -10.038 -17.044 1.00 98.50 98 LYS A C 1
ATOM 810 O O . LYS A 1 98 ? 3.498 -10.250 -18.030 1.00 98.50 98 LYS A O 1
ATOM 815 N N . VAL A 1 99 ? 3.068 -9.189 -16.068 1.00 98.69 99 VAL A N 1
ATOM 816 C CA . VAL A 1 99 ? 4.304 -8.415 -15.981 1.00 98.69 99 VAL A CA 1
ATOM 817 C C . VAL A 1 99 ? 5.481 -9.358 -15.725 1.00 98.69 99 VAL A C 1
ATOM 819 O O . VAL A 1 99 ? 5.452 -10.193 -14.826 1.00 98.69 99 VAL A O 1
ATOM 822 N N . ALA A 1 100 ? 6.523 -9.237 -16.545 1.00 98.56 100 ALA A N 1
ATOM 823 C CA . ALA A 1 100 ? 7.769 -9.994 -16.441 1.00 98.56 100 ALA A CA 1
ATOM 824 C C . ALA A 1 100 ? 8.894 -9.177 -15.798 1.00 98.56 100 ALA A C 1
ATOM 826 O O . ALA A 1 100 ? 9.716 -9.739 -15.083 1.00 98.56 100 ALA A O 1
ATOM 827 N N . LYS A 1 101 ? 8.966 -7.873 -16.095 1.00 98.50 101 LYS A N 1
ATOM 828 C CA . LYS A 1 101 ? 9.971 -6.939 -15.561 1.00 98.50 101 LYS A CA 1
ATOM 829 C C . LYS A 1 101 ? 9.430 -5.514 -15.532 1.00 98.50 101 LYS A C 1
ATOM 831 O O . LYS A 1 101 ? 8.611 -5.155 -16.374 1.00 98.50 101 LYS A O 1
ATOM 836 N N . GLY A 1 102 ? 9.976 -4.703 -14.639 1.00 98.62 102 GLY A N 1
ATOM 837 C CA . GLY A 1 102 ? 9.704 -3.271 -14.511 1.00 98.62 102 GLY A CA 1
ATOM 838 C C . GLY A 1 102 ? 10.725 -2.634 -13.575 1.00 98.62 102 GLY A C 1
ATOM 839 O O . GLY A 1 102 ? 11.828 -3.169 -13.416 1.00 98.62 102 GLY A O 1
ATOM 840 N N . ARG A 1 103 ? 10.377 -1.503 -12.963 1.00 98.81 103 ARG A N 1
ATOM 841 C CA . ARG A 1 103 ? 11.173 -0.899 -11.888 1.00 98.81 103 ARG A CA 1
ATOM 842 C C . ARG A 1 103 ? 10.245 -0.274 -10.858 1.00 98.81 103 ARG A C 1
ATOM 844 O O . ARG A 1 103 ? 9.534 0.657 -11.196 1.00 98.81 103 ARG A O 1
ATOM 851 N N . TRP A 1 104 ? 10.293 -0.748 -9.619 1.00 98.75 104 TRP A N 1
ATOM 852 C CA . TRP A 1 104 ? 9.425 -0.274 -8.537 1.00 98.75 104 TRP A CA 1
ATOM 853 C C . TRP A 1 104 ? 10.259 0.148 -7.339 1.00 98.75 104 TRP A C 1
ATOM 855 O O . TRP A 1 104 ? 11.120 -0.616 -6.892 1.00 98.75 104 TRP A O 1
ATOM 865 N N . ARG A 1 105 ? 9.998 1.337 -6.792 1.00 98.12 105 ARG A N 1
ATOM 866 C CA . ARG A 1 105 ? 10.551 1.766 -5.506 1.00 98.12 105 ARG A CA 1
ATOM 867 C C . ARG A 1 105 ? 9.545 1.448 -4.406 1.00 98.12 105 ARG A C 1
ATOM 869 O O . ARG A 1 105 ? 8.516 2.098 -4.298 1.00 98.12 105 ARG A O 1
ATOM 876 N N . CYS A 1 106 ? 9.874 0.472 -3.566 1.00 98.25 106 CYS A N 1
ATOM 877 C CA . CYS A 1 106 ? 9.018 0.046 -2.463 1.00 98.25 106 CYS A CA 1
ATOM 878 C C . CYS A 1 106 ? 8.851 1.187 -1.439 1.00 98.25 106 CYS A C 1
ATOM 880 O O . CYS A 1 106 ? 9.852 1.580 -0.826 1.00 98.25 106 CYS A O 1
ATOM 882 N N . PRO A 1 107 ? 7.625 1.678 -1.175 1.00 97.56 107 PRO A N 1
ATOM 883 C CA . PRO A 1 107 ? 7.398 2.767 -0.221 1.00 97.56 107 PRO A CA 1
ATOM 884 C C . PRO A 1 107 ? 7.726 2.371 1.226 1.00 97.56 107 PRO A C 1
ATOM 886 O O . PRO A 1 107 ? 8.027 3.226 2.053 1.00 97.56 107 PRO A O 1
ATOM 889 N N . TYR A 1 108 ? 7.717 1.071 1.544 1.00 98.25 108 TYR 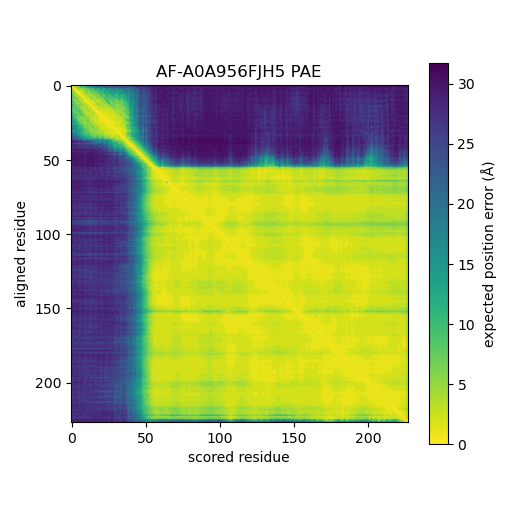A N 1
ATOM 890 C CA . TYR A 1 108 ? 7.962 0.587 2.904 1.00 98.25 108 TYR A CA 1
ATOM 891 C C . TYR A 1 108 ? 9.443 0.504 3.271 1.00 98.25 108 TYR A C 1
ATOM 893 O O . TYR A 1 108 ? 9.812 0.689 4.430 1.00 98.25 108 TYR A O 1
ATOM 901 N N . THR A 1 109 ? 10.301 0.205 2.294 1.00 98.38 109 THR A N 1
ATOM 902 C CA . THR A 1 109 ? 11.729 -0.079 2.529 1.00 98.38 109 THR A CA 1
ATOM 903 C C . THR A 1 109 ? 12.665 0.869 1.793 1.00 98.38 109 THR A C 1
ATOM 905 O O . THR A 1 109 ? 13.861 0.868 2.070 1.00 98.38 109 THR A O 1
ATOM 908 N N . GLY A 1 110 ? 12.150 1.654 0.842 1.00 98.06 110 GLY A N 1
ATOM 909 C CA . GLY A 1 110 ? 12.931 2.531 -0.027 1.00 98.06 110 GLY A CA 1
ATOM 910 C C . GLY A 1 110 ? 13.773 1.782 -1.062 1.00 98.06 110 GLY A C 1
ATOM 911 O O . GLY A 1 110 ? 14.439 2.409 -1.886 1.00 98.06 110 GLY A O 1
ATOM 912 N N . ARG A 1 111 ? 13.753 0.442 -1.039 1.00 98.56 111 ARG A N 1
ATOM 913 C CA . ARG A 1 111 ? 14.497 -0.418 -1.961 1.00 98.56 111 ARG A CA 1
ATOM 914 C C . ARG A 1 111 ? 13.831 -0.435 -3.329 1.00 98.56 111 ARG A C 1
ATOM 916 O O . ARG A 1 111 ? 12.608 -0.382 -3.444 1.00 98.56 111 ARG A O 1
ATOM 923 N N . THR A 1 112 ? 14.651 -0.545 -4.366 1.00 98.62 112 THR A N 1
ATOM 924 C CA . THR A 1 112 ? 14.192 -0.695 -5.748 1.00 98.62 112 THR A CA 1
ATOM 925 C C . THR A 1 112 ? 14.219 -2.159 -6.165 1.00 98.62 112 THR A C 1
ATOM 927 O O . THR A 1 112 ? 15.202 -2.854 -5.912 1.00 98.62 112 THR A O 1
ATOM 930 N N . PHE A 1 113 ? 13.166 -2.597 -6.848 1.00 98.75 113 PHE A N 1
ATOM 931 C CA . PHE A 1 113 ? 13.009 -3.947 -7.383 1.00 98.75 113 PHE A CA 1
ATOM 932 C C . PHE A 1 113 ? 12.800 -3.900 -8.892 1.00 98.75 113 PHE A C 1
ATOM 934 O O . PHE A 1 113 ? 12.261 -2.930 -9.426 1.00 98.75 113 PHE A O 1
ATOM 941 N N . THR A 1 114 ? 13.227 -4.958 -9.581 1.00 98.69 114 THR A N 1
ATOM 942 C CA . THR A 1 114 ? 13.014 -5.112 -11.035 1.00 98.69 114 THR A CA 1
ATOM 943 C C . THR A 1 114 ? 12.348 -6.430 -11.415 1.00 98.69 114 THR A C 1
ATOM 945 O O . THR A 1 114 ? 11.840 -6.558 -12.533 1.00 98.69 114 THR A O 1
ATOM 948 N N . ASP A 1 115 ? 12.320 -7.387 -10.486 1.00 98.50 115 ASP A N 1
ATOM 949 C CA . ASP A 1 115 ? 11.598 -8.643 -10.612 1.00 98.50 115 ASP A CA 1
ATOM 950 C C . ASP A 1 115 ? 10.256 -8.544 -9.858 1.00 98.50 115 ASP A C 1
ATOM 952 O O . ASP A 1 115 ? 10.249 -8.393 -8.631 1.00 98.50 115 ASP A O 1
ATOM 956 N N . PRO A 1 116 ? 9.107 -8.641 -10.551 1.00 98.25 116 PRO A N 1
ATOM 957 C CA . PRO A 1 116 ? 7.798 -8.607 -9.906 1.00 98.25 116 PRO A CA 1
ATOM 958 C C . PRO A 1 116 ? 7.550 -9.772 -8.930 1.00 98.25 116 PRO A C 1
ATOM 960 O O . PRO A 1 116 ? 6.596 -9.694 -8.162 1.00 98.25 116 PRO A O 1
ATOM 963 N N . ALA A 1 117 ? 8.363 -10.839 -8.928 1.00 98.25 117 ALA A N 1
ATOM 964 C CA . ALA A 1 117 ? 8.281 -11.942 -7.959 1.00 98.25 117 ALA A CA 1
ATOM 965 C C . ALA A 1 117 ? 8.900 -11.614 -6.580 1.00 98.25 117 ALA A C 1
ATOM 967 O O . ALA A 1 117 ? 8.772 -12.378 -5.610 1.00 98.25 117 ALA A O 1
ATOM 968 N N . GLU A 1 118 ? 9.602 -10.487 -6.470 1.00 98.62 118 GLU A N 1
ATOM 969 C CA . GLU A 1 118 ? 10.077 -9.941 -5.195 1.00 98.62 118 GLU A CA 1
ATOM 970 C C . GLU A 1 118 ? 9.035 -9.041 -4.517 1.00 98.62 118 GLU A C 1
ATOM 972 O O . GLU A 1 118 ? 9.190 -8.706 -3.339 1.00 98.62 118 GLU A O 1
ATOM 977 N N . LEU A 1 119 ? 7.962 -8.708 -5.240 1.00 98.81 119 LEU A N 1
ATOM 978 C CA . LEU A 1 119 ? 6.925 -7.780 -4.818 1.00 98.81 119 LEU A CA 1
ATOM 979 C C . LEU A 1 119 ? 5.597 -8.487 -4.526 1.00 98.81 119 LEU A C 1
ATOM 981 O O . LEU A 1 119 ? 5.124 -9.318 -5.311 1.00 98.81 119 LEU A O 1
ATOM 985 N N . ASP A 1 120 ? 4.965 -8.067 -3.436 1.00 98.62 120 ASP A N 1
ATOM 986 C CA . ASP A 1 120 ? 3.534 -8.255 -3.203 1.00 98.62 120 ASP A CA 1
ATOM 987 C C . ASP A 1 120 ? 2.793 -6.955 -3.556 1.00 98.62 120 ASP A C 1
ATOM 989 O O . ASP A 1 120 ? 3.388 -5.879 -3.530 1.00 98.62 120 ASP A O 1
ATOM 993 N N . VAL A 1 121 ? 1.497 -7.050 -3.864 1.00 98.62 121 VAL A N 1
ATOM 994 C CA . VAL A 1 121 ? 0.592 -5.891 -3.848 1.00 98.62 121 VAL A CA 1
ATOM 995 C C . VAL A 1 121 ? -0.127 -5.918 -2.506 1.00 98.62 121 VAL A C 1
ATOM 997 O O . VAL A 1 121 ? -0.855 -6.870 -2.217 1.00 98.62 121 VAL A O 1
ATOM 1000 N N . ASP A 1 122 ? 0.148 -4.923 -1.672 1.00 98.62 122 ASP A N 1
ATOM 1001 C CA . ASP A 1 122 ? -0.406 -4.796 -0.327 1.00 98.62 122 ASP A CA 1
ATOM 1002 C C . ASP A 1 122 ? -1.595 -3.840 -0.312 1.00 98.62 122 ASP A C 1
ATOM 1004 O O . ASP A 1 122 ? -1.597 -2.825 -1.006 1.00 98.62 122 ASP A O 1
ATOM 1008 N N . HIS A 1 123 ? -2.580 -4.148 0.529 1.00 98.69 123 HIS A N 1
ATOM 1009 C CA . HIS A 1 123 ? -3.615 -3.197 0.913 1.00 98.69 123 HIS A CA 1
ATOM 1010 C C . HIS A 1 123 ? -3.037 -2.304 2.010 1.00 98.69 123 HIS A C 1
ATOM 1012 O O . HIS A 1 123 ? -2.713 -2.795 3.097 1.00 98.69 123 HIS A O 1
ATOM 1018 N N . MET A 1 124 ? -2.923 -0.996 1.752 1.00 98.56 124 MET A N 1
ATOM 1019 C CA . MET A 1 124 ? -2.349 -0.039 2.712 1.00 98.56 124 MET A CA 1
ATOM 1020 C C . MET A 1 124 ? -2.960 -0.218 4.102 1.00 98.56 124 MET A C 1
ATOM 1022 O O . MET A 1 124 ? -2.230 -0.428 5.069 1.00 98.56 124 MET A O 1
ATOM 1026 N N . VAL A 1 125 ? -4.289 -0.301 4.172 1.00 98.69 125 VAL A N 1
ATOM 1027 C CA . VAL A 1 125 ? -5.013 -0.858 5.318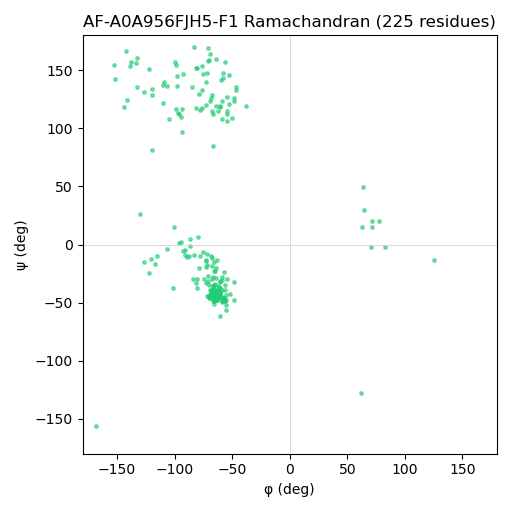 1.00 98.69 125 VAL A CA 1
ATOM 1028 C C . VAL A 1 125 ? -5.341 -2.335 5.006 1.00 98.69 125 VAL A C 1
ATOM 1030 O O . VAL A 1 125 ? -6.126 -2.598 4.096 1.00 98.69 125 VAL A O 1
ATOM 1033 N N . PRO A 1 126 ? -4.749 -3.323 5.711 1.00 98.62 126 PRO A N 1
ATOM 1034 C CA . PRO A 1 126 ? -4.943 -4.747 5.416 1.00 98.62 126 PRO A CA 1
ATOM 1035 C C . PRO A 1 126 ? -6.410 -5.181 5.475 1.00 98.62 126 PRO A C 1
ATOM 1037 O O . PRO A 1 126 ? -7.140 -4.722 6.347 1.00 98.62 126 PRO A O 1
ATOM 1040 N N . LEU A 1 127 ? -6.822 -6.159 4.660 1.00 98.56 127 LEU A N 1
ATOM 1041 C CA . LEU A 1 127 ? -8.203 -6.684 4.660 1.00 98.56 127 LEU A CA 1
ATOM 1042 C C . LEU A 1 127 ? -8.699 -7.097 6.060 1.00 98.56 127 LEU A C 1
ATOM 1044 O O . LEU A 1 127 ? -9.819 -6.776 6.449 1.00 98.56 127 LEU A O 1
ATOM 1048 N N . HIS A 1 128 ? -7.853 -7.765 6.851 1.00 98.19 128 HIS A N 1
ATOM 1049 C CA . HIS A 1 128 ? -8.204 -8.158 8.220 1.00 98.19 128 HIS A CA 1
ATOM 1050 C C . HIS A 1 128 ? -8.299 -6.952 9.172 1.00 98.19 128 HIS A C 1
ATOM 1052 O O . HIS A 1 128 ? -9.157 -6.925 10.053 1.00 98.19 128 HIS A O 1
ATOM 1058 N N . GLU A 1 129 ? -7.471 -5.925 8.984 1.00 98.38 129 GLU A N 1
ATOM 1059 C CA . GLU A 1 129 ? -7.611 -4.681 9.742 1.00 98.38 129 GLU A CA 1
ATOM 1060 C C . GLU A 1 129 ? -8.896 -3.947 9.345 1.00 98.38 129 GLU A C 1
ATOM 1062 O O . GLU A 1 129 ? -9.677 -3.588 10.219 1.00 98.38 129 GLU A O 1
ATOM 1067 N N . ALA A 1 130 ? -9.188 -3.825 8.047 1.00 98.38 130 ALA A N 1
ATOM 1068 C CA . ALA A 1 130 ? -10.437 -3.255 7.551 1.00 98.38 130 ALA A CA 1
ATOM 1069 C C . ALA A 1 130 ? -11.661 -3.978 8.135 1.00 98.38 130 ALA A C 1
ATOM 1071 O O . ALA A 1 130 ? -12.593 -3.327 8.604 1.00 98.38 130 ALA A O 1
ATOM 1072 N N . HIS A 1 131 ? -11.634 -5.315 8.196 1.00 98.31 131 HIS A N 1
ATOM 1073 C CA . HIS A 1 131 ? -12.672 -6.128 8.837 1.00 98.31 131 HIS A CA 1
ATOM 1074 C C . HIS A 1 131 ? -12.919 -5.718 10.296 1.00 98.31 131 HIS A C 1
ATOM 1076 O O . HIS A 1 131 ? -14.058 -5.415 10.675 1.00 98.31 131 HIS A O 1
ATOM 1082 N N . ARG A 1 132 ? -11.851 -5.645 11.103 1.00 96.69 132 ARG A N 1
ATOM 1083 C CA . ARG A 1 132 ? -11.929 -5.233 12.516 1.00 96.69 132 ARG A CA 1
ATOM 1084 C C . ARG A 1 132 ? -12.368 -3.783 12.681 1.00 96.69 132 ARG A C 1
ATOM 1086 O O . ARG A 1 132 ? -13.098 -3.485 13.617 1.00 96.69 132 ARG A O 1
ATOM 1093 N N . SER A 1 133 ? -11.982 -2.912 11.755 1.00 97.00 133 SER A N 1
ATOM 1094 C CA . SER A 1 133 ? -12.314 -1.487 11.758 1.00 97.00 133 SER A CA 1
ATOM 1095 C C . SER A 1 133 ? -13.730 -1.162 11.256 1.00 97.00 133 SER A C 1
ATOM 1097 O O . SER A 1 133 ? -14.058 0.011 11.112 1.00 97.00 133 SER A O 1
ATOM 1099 N N . GLY A 1 134 ? -14.576 -2.162 10.989 1.00 96.88 134 GLY A N 1
ATOM 1100 C CA . GLY A 1 134 ? -15.980 -1.970 10.589 1.00 96.88 134 GLY A CA 1
ATOM 1101 C C . GLY A 1 134 ? -16.363 -2.663 9.282 1.00 96.88 134 GLY A C 1
ATOM 1102 O O . GLY A 1 134 ? -17.547 -2.862 9.021 1.00 96.88 134 GLY A O 1
ATOM 1103 N N . GLY A 1 135 ? -15.382 -3.119 8.501 1.00 97.69 135 GLY A N 1
ATOM 1104 C CA . GLY A 1 135 ? -15.610 -3.813 7.234 1.00 97.69 135 GLY A CA 1
ATOM 1105 C C . GLY A 1 135 ? -16.301 -5.172 7.366 1.00 97.69 135 GLY A C 1
ATOM 1106 O O . GLY A 1 135 ? -16.859 -5.680 6.396 1.00 97.69 135 GLY A O 1
ATOM 1107 N N . HIS A 1 136 ? -16.352 -5.747 8.571 1.00 97.06 136 HIS A N 1
ATOM 1108 C CA . HIS A 1 136 ? -17.163 -6.935 8.845 1.00 97.06 136 HIS A CA 1
ATOM 1109 C C . HIS A 1 136 ? -18.658 -6.715 8.551 1.00 97.06 136 HIS A C 1
ATOM 1111 O O . HIS A 1 136 ? -19.350 -7.670 8.208 1.00 97.06 136 HIS A O 1
ATOM 1117 N N . ALA A 1 137 ? -19.154 -5.475 8.645 1.00 96.88 137 ALA A N 1
ATOM 1118 C CA . ALA A 1 137 ? -20.548 -5.128 8.364 1.00 96.88 137 ALA A CA 1
ATOM 1119 C C . ALA A 1 137 ? -20.840 -4.902 6.869 1.00 96.88 137 ALA A C 1
ATOM 1121 O O . ALA A 1 137 ? -22.002 -4.761 6.490 1.00 96.88 137 ALA A O 1
ATOM 1122 N N . TRP A 1 138 ? -19.808 -4.851 6.023 1.00 98.25 138 TRP A N 1
ATOM 1123 C CA . TRP A 1 138 ? -19.970 -4.686 4.583 1.00 98.25 138 TRP A CA 1
ATOM 1124 C C . TRP A 1 138 ? -20.530 -5.943 3.934 1.00 98.25 138 TRP A C 1
ATOM 1126 O O . TRP A 1 138 ? -20.207 -7.065 4.334 1.00 98.25 138 TRP A O 1
ATOM 1136 N N . ASP A 1 139 ? -21.316 -5.748 2.880 1.00 98.00 139 ASP A N 1
ATOM 1137 C CA . ASP A 1 139 ? -21.679 -6.850 2.003 1.00 98.00 139 ASP A CA 1
ATOM 1138 C C . ASP A 1 139 ? -20.478 -7.311 1.152 1.00 98.00 139 ASP A C 1
ATOM 1140 O O . ASP A 1 139 ? -19.418 -6.676 1.078 1.00 98.00 139 ASP A O 1
ATOM 1144 N N . ARG A 1 140 ? -20.640 -8.452 0.478 1.00 97.62 140 ARG A N 1
ATOM 1145 C CA . ARG A 1 140 ? -19.585 -9.040 -0.357 1.00 97.62 140 ARG A CA 1
ATOM 1146 C C . ARG A 1 140 ? -19.155 -8.121 -1.508 1.00 97.62 140 ARG A C 1
ATOM 1148 O O . ARG A 1 140 ? -17.997 -8.173 -1.921 1.00 97.62 140 ARG A O 1
ATOM 1155 N N . GLN A 1 141 ? -20.059 -7.298 -2.042 1.00 98.06 141 GLN A N 1
ATOM 1156 C CA . GLN A 1 141 ? -19.749 -6.392 -3.147 1.00 98.06 141 GLN A CA 1
ATOM 1157 C C . GLN A 1 141 ? -18.864 -5.237 -2.668 1.00 98.06 141 GLN A C 1
ATOM 1159 O O . GLN A 1 141 ? -17.873 -4.926 -3.324 1.00 98.06 141 GLN A O 1
ATOM 1164 N N . GLN A 1 142 ? -19.172 -4.642 -1.518 1.00 98.44 142 GLN A N 1
ATOM 1165 C CA . GLN A 1 142 ? -18.353 -3.613 -0.882 1.00 98.44 142 GLN A CA 1
ATOM 1166 C C . GLN A 1 142 ? -16.965 -4.146 -0.509 1.00 98.44 142 GLN A C 1
ATOM 1168 O O . GLN A 1 142 ? -15.966 -3.493 -0.805 1.00 98.44 142 GLN A O 1
ATOM 1173 N N . ARG A 1 143 ? -16.873 -5.365 0.044 1.00 98.69 143 ARG A N 1
ATOM 1174 C CA . ARG A 1 143 ? -15.580 -6.024 0.320 1.00 98.69 143 ARG A CA 1
ATOM 1175 C C . ARG A 1 143 ? -14.757 -6.237 -0.951 1.00 98.69 143 ARG A C 1
ATOM 1177 O O . ARG A 1 143 ? -13.556 -5.980 -0.948 1.00 98.69 143 ARG A O 1
ATOM 1184 N N . GLN A 1 144 ? -15.392 -6.643 -2.054 1.00 98.62 144 GLN A N 1
ATOM 1185 C CA . GLN A 1 144 ? -14.726 -6.753 -3.355 1.00 98.62 144 GLN A CA 1
ATOM 1186 C C . GLN A 1 144 ? -14.273 -5.384 -3.885 1.00 98.62 144 GLN A C 1
ATOM 1188 O O . GLN A 1 144 ? -13.166 -5.273 -4.402 1.00 98.62 144 GLN A O 1
ATOM 1193 N N . GLN A 1 145 ? -15.092 -4.337 -3.762 1.00 98.50 145 GLN A N 1
ATOM 1194 C CA . GLN A 1 145 ? -14.699 -2.986 -4.178 1.00 98.50 145 GLN A CA 1
ATOM 1195 C C . GLN A 1 145 ? -13.491 -2.496 -3.380 1.00 98.50 145 GLN A C 1
ATOM 1197 O O . GLN A 1 145 ? -12.529 -2.024 -3.976 1.00 98.50 145 GLN A O 1
ATOM 1202 N N . TYR A 1 146 ? -13.508 -2.680 -2.058 1.00 98.75 146 TYR A N 1
ATOM 1203 C CA . TYR A 1 146 ? -12.373 -2.366 -1.198 1.00 98.75 146 TYR A CA 1
ATOM 1204 C C . TYR A 1 146 ? -11.128 -3.137 -1.624 1.00 98.75 146 TYR A C 1
ATOM 1206 O O . TYR A 1 146 ? -10.051 -2.571 -1.757 1.00 98.75 146 TYR A O 1
ATOM 1214 N N . ALA A 1 147 ? -11.250 -4.439 -1.870 1.00 98.62 147 ALA A N 1
ATOM 1215 C CA . ALA A 1 147 ? -10.082 -5.257 -2.141 1.00 98.62 147 ALA A CA 1
ATOM 1216 C C . ALA A 1 147 ? -9.451 -5.017 -3.528 1.00 98.62 147 ALA A C 1
ATOM 1218 O O . ALA A 1 147 ? -8.325 -5.465 -3.747 1.00 98.62 147 ALA A O 1
ATOM 1219 N N . ASN A 1 148 ? -10.144 -4.317 -4.436 1.00 98.62 148 ASN A N 1
ATOM 1220 C CA . ASN A 1 148 ? -9.694 -4.048 -5.807 1.00 98.62 148 ASN A CA 1
ATOM 1221 C C . ASN A 1 148 ? -9.790 -2.555 -6.190 1.00 98.62 148 ASN A C 1
ATOM 1223 O O . ASN A 1 148 ? -9.970 -2.226 -7.362 1.00 98.62 148 ASN A O 1
ATOM 1227 N N . GLU A 1 149 ? -9.722 -1.638 -5.221 1.00 98.06 149 GLU A N 1
ATOM 1228 C CA . GLU A 1 149 ? -9.746 -0.199 -5.507 1.00 98.06 149 GLU A CA 1
ATOM 1229 C C . GLU A 1 149 ? -8.419 0.251 -6.136 1.00 98.06 149 GLU A C 1
ATOM 1231 O O . GLU A 1 149 ? -7.355 0.127 -5.534 1.00 98.06 149 GLU A O 1
ATOM 1236 N N . LEU A 1 150 ? -8.511 0.796 -7.350 1.00 97.19 150 LEU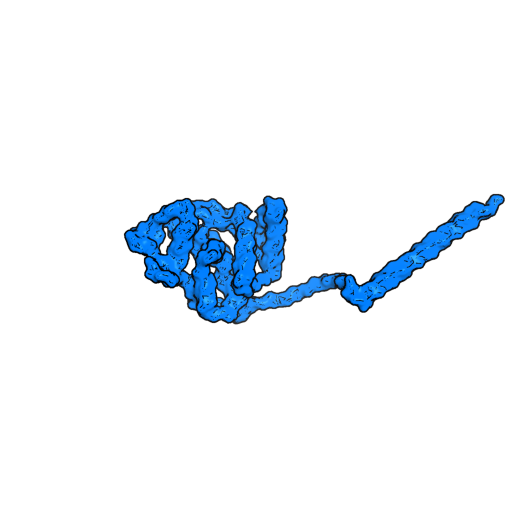 A N 1
ATOM 1237 C CA . LEU A 1 150 ? -7.386 1.268 -8.166 1.00 97.19 150 LEU A CA 1
ATOM 1238 C C . LEU A 1 150 ? -7.418 2.786 -8.407 1.00 97.19 150 LEU A C 1
ATOM 1240 O O . LEU A 1 150 ? -6.459 3.351 -8.925 1.00 97.19 150 LEU A O 1
ATOM 1244 N N . ARG A 1 151 ? -8.516 3.476 -8.062 1.00 95.12 151 ARG A N 1
ATOM 1245 C CA . ARG A 1 151 ? -8.662 4.926 -8.295 1.00 95.12 151 ARG A CA 1
ATOM 1246 C C . ARG A 1 151 ? -7.923 5.782 -7.277 1.00 95.12 151 ARG A C 1
ATOM 1248 O O . ARG A 1 151 ? -7.680 6.956 -7.539 1.00 95.12 151 ARG A O 1
ATOM 1255 N N . GLU A 1 152 ? -7.601 5.215 -6.123 1.00 94.50 152 GLU A N 1
ATOM 1256 C CA . GLU A 1 152 ? -6.779 5.849 -5.099 1.00 94.50 152 GLU A CA 1
ATOM 1257 C C . GLU A 1 152 ? -5.390 5.209 -5.133 1.00 94.50 152 GLU A C 1
ATOM 1259 O O . GLU A 1 152 ? -5.260 4.057 -4.720 1.00 94.50 152 GLU A O 1
ATOM 1264 N N . PRO A 1 153 ? -4.357 5.922 -5.626 1.00 89.69 153 PRO A N 1
ATOM 1265 C CA . PRO A 1 153 ? -3.037 5.339 -5.880 1.00 89.69 153 PRO A CA 1
ATOM 1266 C C . PRO A 1 153 ? -2.373 4.686 -4.664 1.00 89.69 153 PRO A C 1
ATOM 1268 O O . PRO A 1 153 ? -1.509 3.842 -4.826 1.00 89.69 153 PRO A O 1
ATOM 1271 N N . ALA A 1 154 ? -2.755 5.087 -3.450 1.00 94.81 154 ALA A N 1
ATOM 1272 C CA . ALA A 1 154 ? -2.206 4.555 -2.210 1.00 94.81 154 ALA A CA 1
ATOM 1273 C C . ALA A 1 154 ? -2.974 3.347 -1.652 1.00 94.81 154 ALA A C 1
ATOM 1275 O O . ALA A 1 154 ? -2.530 2.753 -0.673 1.00 94.81 154 ALA A O 1
ATOM 1276 N N . HIS A 1 155 ? -4.139 2.999 -2.211 1.00 98.50 155 HIS A N 1
ATOM 1277 C CA . HIS A 1 155 ? -4.992 1.949 -1.647 1.00 98.50 155 HIS A CA 1
ATOM 1278 C C . HIS A 1 155 ? -4.367 0.560 -1.800 1.00 98.50 155 HIS A C 1
ATOM 1280 O O . HIS A 1 155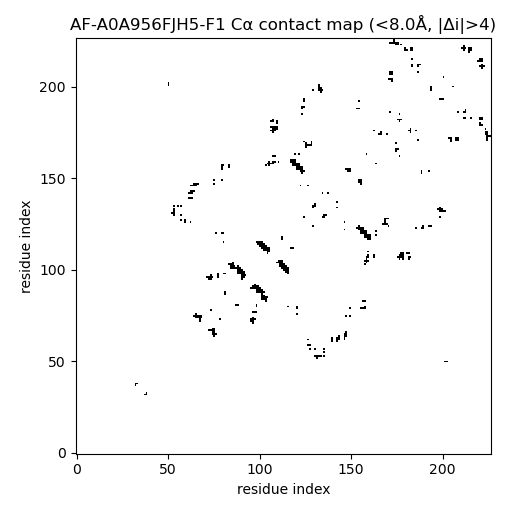 ? -4.363 -0.235 -0.854 1.00 98.50 155 HIS A O 1
ATOM 1286 N N . LEU A 1 156 ? -3.797 0.302 -2.978 1.00 98.69 156 LEU A N 1
ATOM 1287 C CA . LEU A 1 156 ? -2.999 -0.875 -3.298 1.00 98.69 156 LEU A CA 1
ATOM 1288 C C . LEU A 1 156 ? -1.598 -0.437 -3.702 1.00 98.69 156 LEU A C 1
ATOM 1290 O O . LEU A 1 156 ? -1.475 0.392 -4.593 1.00 98.69 156 LEU A O 1
ATOM 1294 N N . VAL A 1 157 ? -0.569 -1.020 -3.085 1.00 98.56 157 VAL A N 1
ATOM 1295 C CA . VAL A 1 157 ? 0.829 -0.624 -3.313 1.00 98.56 157 VAL A CA 1
ATOM 1296 C C . VAL A 1 157 ? 1.742 -1.821 -3.557 1.00 98.56 157 VAL A C 1
ATOM 1298 O O . VAL A 1 157 ? 1.679 -2.822 -2.838 1.00 98.56 157 VAL A O 1
ATOM 1301 N N . ALA A 1 158 ? 2.628 -1.737 -4.549 1.00 98.62 158 ALA A N 1
ATOM 1302 C CA . ALA A 1 158 ? 3.656 -2.735 -4.812 1.00 98.62 158 ALA A CA 1
ATOM 1303 C C . ALA A 1 158 ? 4.815 -2.579 -3.818 1.00 98.62 158 ALA A C 1
ATOM 1305 O O . ALA A 1 158 ? 5.542 -1.581 -3.782 1.00 98.62 158 ALA A O 1
ATOM 1306 N N . VAL A 1 159 ? 5.015 -3.601 -2.992 1.00 98.75 159 VAL A N 1
ATOM 1307 C CA . VAL A 1 159 ? 5.918 -3.546 -1.839 1.00 98.75 159 VAL A CA 1
ATOM 1308 C C . VAL A 1 159 ? 6.823 -4.768 -1.768 1.00 98.75 159 VAL A C 1
ATOM 1310 O O . VAL A 1 159 ? 6.507 -5.843 -2.269 1.00 98.75 159 VAL A O 1
ATOM 1313 N N . ASP A 1 160 ? 7.962 -4.607 -1.094 1.00 98.81 160 ASP A N 1
ATOM 1314 C CA . ASP A 1 160 ? 8.850 -5.710 -0.712 1.00 98.81 160 ASP A CA 1
ATOM 1315 C C . ASP A 1 160 ? 8.031 -6.780 0.031 1.00 98.81 160 ASP A C 1
ATOM 1317 O O . ASP A 1 160 ? 7.433 -6.502 1.076 1.00 98.81 160 ASP A O 1
ATOM 13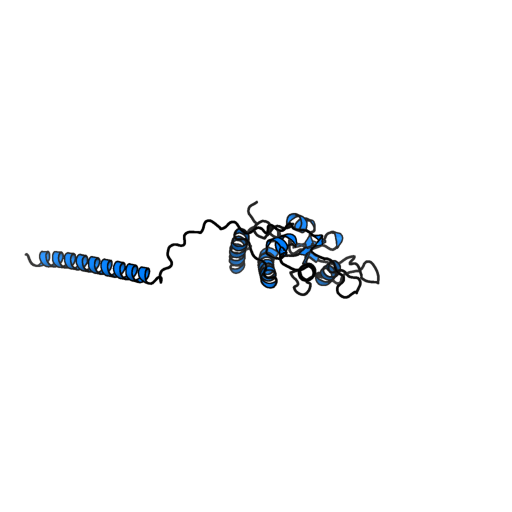21 N N . LYS A 1 161 ? 8.009 -8.012 -0.495 1.00 98.44 161 LYS A N 1
ATOM 1322 C CA . LYS A 1 161 ? 7.210 -9.110 0.077 1.00 98.44 161 LYS A CA 1
ATOM 1323 C C . LYS A 1 161 ? 7.567 -9.439 1.529 1.00 98.44 161 LYS A C 1
ATOM 1325 O O . LYS A 1 161 ? 6.721 -9.896 2.292 1.00 98.44 161 LYS A O 1
ATOM 1330 N N . GLY A 1 162 ? 8.823 -9.244 1.932 1.00 98.50 162 GLY A N 1
ATOM 1331 C CA . GLY A 1 162 ? 9.269 -9.454 3.307 1.00 98.50 162 GLY A CA 1
ATOM 1332 C C . GLY A 1 162 ? 8.699 -8.394 4.243 1.00 98.50 162 GLY A C 1
ATOM 1333 O O . GLY A 1 162 ? 8.155 -8.735 5.292 1.00 98.50 162 GLY A O 1
ATOM 1334 N N . ALA A 1 163 ? 8.754 -7.125 3.834 1.00 98.44 163 ALA A N 1
ATOM 1335 C CA . ALA A 1 163 ? 8.147 -6.017 4.566 1.00 98.44 163 ALA A CA 1
ATOM 1336 C C . ALA A 1 163 ? 6.627 -6.184 4.687 1.00 98.44 163 ALA A C 1
ATOM 1338 O O . ALA A 1 163 ? 6.090 -6.026 5.782 1.00 98.44 163 ALA A O 1
ATOM 1339 N N . ASN A 1 164 ? 5.955 -6.591 3.606 1.00 98.69 164 ASN A N 1
ATOM 1340 C CA . ASN A 1 164 ? 4.521 -6.880 3.615 1.00 98.69 164 ASN A CA 1
ATOM 1341 C C . ASN A 1 164 ? 4.149 -7.984 4.621 1.00 98.69 164 ASN A C 1
ATOM 1343 O O . ASN A 1 164 ? 3.234 -7.843 5.427 1.00 98.69 164 ASN A O 1
ATOM 1347 N N . ARG A 1 165 ? 4.914 -9.082 4.649 1.00 98.12 165 ARG A N 1
ATOM 1348 C CA . ARG A 1 165 ? 4.704 -10.173 5.619 1.00 98.12 165 ARG A CA 1
ATOM 1349 C C . ARG A 1 165 ? 4.990 -9.740 7.055 1.00 98.12 165 ARG A C 1
ATOM 1351 O O . ARG A 1 165 ? 4.307 -10.190 7.971 1.00 98.12 165 ARG A O 1
ATOM 1358 N N . ALA A 1 166 ? 5.988 -8.878 7.258 1.00 98.31 166 ALA A N 1
ATOM 1359 C CA . ALA A 1 166 ? 6.293 -8.311 8.568 1.00 98.31 166 ALA A CA 1
ATOM 1360 C C . ALA A 1 166 ? 5.168 -7.388 9.064 1.00 98.31 166 ALA A C 1
ATOM 1362 O O . ALA A 1 166 ? 4.832 -7.436 10.251 1.00 98.31 166 ALA A O 1
ATOM 1363 N N . LYS A 1 167 ? 4.556 -6.608 8.164 1.00 98.38 167 LYS A N 1
ATOM 1364 C CA . LYS A 1 167 ? 3.346 -5.820 8.427 1.00 98.38 167 LYS A CA 1
ATOM 1365 C C . LYS A 1 167 ? 2.189 -6.737 8.818 1.00 98.38 167 LYS A C 1
ATOM 1367 O O . LYS A 1 167 ? 1.734 -6.698 9.962 1.00 98.38 167 LYS A O 1
ATOM 1372 N N . GLY A 1 168 ? 1.783 -7.642 7.930 1.00 98.19 168 GLY A N 1
ATOM 1373 C CA . GLY A 1 168 ? 0.615 -8.495 8.146 1.00 98.19 168 GLY A CA 1
ATOM 1374 C C . GLY A 1 168 ? -0.655 -7.654 8.284 1.00 98.19 168 GLY A C 1
ATOM 1375 O O . GLY A 1 168 ? -0.931 -6.803 7.448 1.00 98.19 168 GLY A O 1
ATOM 1376 N N . ASP A 1 169 ? -1.415 -7.870 9.354 1.00 96.94 169 ASP A N 1
ATOM 1377 C CA . ASP A 1 169 ? -2.639 -7.132 9.680 1.00 96.94 169 ASP A CA 1
ATOM 1378 C C . ASP A 1 169 ? -2.437 -6.041 10.745 1.00 96.94 169 ASP A C 1
ATOM 1380 O O . ASP A 1 169 ? -3.406 -5.577 11.345 1.00 96.94 169 ASP A O 1
ATOM 1384 N N . LYS A 1 170 ? -1.184 -5.666 11.019 1.00 98.12 170 LYS A N 1
ATOM 1385 C CA . LYS A 1 170 ? -0.827 -4.678 12.039 1.00 98.12 170 LYS A CA 1
ATOM 1386 C C . LYS A 1 170 ? -1.188 -3.262 11.593 1.00 98.12 170 LYS A C 1
ATOM 1388 O O . LYS A 1 170 ? -0.956 -2.885 10.445 1.00 98.12 170 LYS A O 1
ATOM 1393 N N . ALA A 1 171 ? -1.695 -2.476 12.536 1.00 97.94 171 ALA A N 1
ATOM 1394 C CA . ALA A 1 171 ? -1.926 -1.044 12.370 1.00 97.94 171 ALA A CA 1
ATOM 1395 C C . ALA A 1 171 ? -0.631 -0.230 12.629 1.00 97.94 171 ALA A C 1
ATOM 1397 O O . ALA A 1 171 ? 0.357 -0.798 13.111 1.00 97.94 171 ALA A O 1
ATOM 1398 N N . PRO A 1 172 ? -0.596 1.085 12.321 1.00 98.25 172 PRO A N 1
ATOM 1399 C CA . PRO A 1 172 ? 0.593 1.926 12.473 1.00 98.25 172 PRO A CA 1
ATOM 1400 C C . PRO A 1 172 ? 1.230 1.919 13.865 1.00 98.25 172 PRO A C 1
ATOM 1402 O O . PRO A 1 172 ? 2.442 2.059 13.979 1.00 98.25 172 PRO A O 1
ATOM 1405 N N . ASP A 1 173 ? 0.447 1.717 14.927 1.00 97.81 173 ASP A N 1
ATOM 1406 C CA . ASP A 1 173 ? 0.941 1.596 16.304 1.00 97.81 173 ASP A CA 1
ATOM 1407 C C . ASP A 1 173 ? 1.683 0.283 16.592 1.00 97.81 173 ASP A C 1
ATOM 1409 O O . ASP A 1 173 ? 2.272 0.140 17.658 1.00 97.81 173 ASP A O 1
ATOM 1413 N N . GLN A 1 174 ? 1.669 -0.664 15.655 1.00 97.81 174 GLN A N 1
ATOM 1414 C CA . GLN A 1 174 ? 2.270 -1.993 15.785 1.00 97.81 174 GLN A CA 1
ATOM 1415 C C . GLN A 1 174 ? 3.313 -2.273 14.694 1.00 97.81 174 GLN A C 1
ATOM 1417 O O . GLN A 1 174 ? 4.204 -3.102 14.882 1.00 97.81 174 GLN A O 1
ATOM 1422 N N . TRP A 1 175 ? 3.216 -1.607 13.541 1.00 98.25 175 TRP A N 1
ATOM 1423 C CA . TRP A 1 175 ? 4.194 -1.702 12.462 1.00 98.25 175 TRP A CA 1
ATOM 1424 C C . TRP A 1 175 ? 4.244 -0.415 11.638 1.00 98.25 175 TRP A C 1
ATOM 1426 O O . TRP A 1 175 ? 3.213 0.181 11.346 1.00 98.25 175 TRP A O 1
ATOM 1436 N N . MET A 1 176 ? 5.444 -0.019 11.211 1.00 98.31 176 MET A N 1
ATOM 1437 C CA . MET A 1 176 ? 5.668 1.137 10.342 1.00 98.31 176 MET A CA 1
ATOM 1438 C C . MET A 1 176 ? 6.723 0.828 9.271 1.00 98.31 176 MET A C 1
ATOM 1440 O O . MET A 1 176 ? 7.636 0.036 9.535 1.00 98.31 176 MET A O 1
ATOM 1444 N N . PRO A 1 177 ? 6.672 1.508 8.107 1.00 98.19 177 PRO A N 1
ATOM 1445 C CA . PRO A 1 177 ? 7.741 1.498 7.114 1.00 98.19 177 PRO A CA 1
ATOM 1446 C C . PRO A 1 177 ? 9.131 1.711 7.714 1.00 98.19 177 PRO A C 1
ATOM 1448 O O . PRO A 1 177 ? 9.365 2.646 8.490 1.00 98.19 177 PRO A O 1
ATOM 1451 N N . SER A 1 178 ? 10.092 0.882 7.305 1.00 97.69 178 SER A N 1
ATOM 1452 C CA . SER A 1 178 ? 11.486 1.071 7.695 1.00 97.69 178 SER A CA 1
ATOM 1453 C C . SER A 1 178 ? 12.105 2.285 7.000 1.00 97.69 178 SER A C 1
ATOM 1455 O O . SER A 1 178 ? 12.940 2.935 7.625 1.00 97.69 178 SER A O 1
ATOM 1457 N N . ASP A 1 179 ? 11.677 2.617 5.771 1.00 97.81 179 ASP A N 1
ATOM 1458 C CA . ASP A 1 179 ? 12.113 3.817 5.037 1.00 97.81 179 ASP A CA 1
ATOM 1459 C C . ASP A 1 179 ? 11.627 5.097 5.734 1.00 97.81 179 ASP A C 1
ATOM 1461 O O . ASP A 1 179 ? 10.424 5.368 5.724 1.00 97.81 179 ASP A O 1
ATOM 1465 N N . PRO A 1 180 ? 12.525 5.921 6.305 1.00 97.06 180 PRO A N 1
ATOM 1466 C CA . PRO A 1 180 ? 12.157 7.192 6.922 1.00 97.06 180 PRO A CA 1
ATOM 1467 C C . PRO A 1 180 ? 11.401 8.129 5.976 1.00 97.06 180 PRO A C 1
ATOM 1469 O O . PRO A 1 180 ? 10.505 8.841 6.426 1.00 97.06 180 PRO A O 1
ATOM 1472 N N . ALA A 1 181 ? 11.740 8.115 4.681 1.00 95.88 181 ALA A N 1
ATOM 1473 C CA . ALA A 1 181 ? 11.148 9.015 3.696 1.00 95.88 181 ALA A CA 1
ATOM 1474 C C . ALA A 1 181 ? 9.659 8.718 3.448 1.00 95.88 181 ALA A C 1
ATOM 1476 O O . ALA A 1 181 ? 8.898 9.637 3.168 1.00 95.88 181 ALA A O 1
ATOM 1477 N N . GLY A 1 182 ? 9.235 7.458 3.597 1.00 95.19 182 GLY A N 1
ATOM 1478 C CA . GLY A 1 182 ? 7.854 7.032 3.348 1.00 95.19 182 GLY A CA 1
ATOM 1479 C C . GLY A 1 182 ? 6.918 7.130 4.556 1.00 95.19 182 GLY A C 1
ATOM 1480 O O . GLY A 1 182 ? 5.709 6.985 4.401 1.00 95.19 182 GLY A O 1
ATOM 1481 N N . ARG A 1 183 ? 7.426 7.367 5.775 1.00 98.00 183 ARG A N 1
ATOM 1482 C CA . ARG A 1 183 ? 6.610 7.252 7.005 1.00 98.00 183 ARG A CA 1
ATOM 1483 C C . ARG A 1 183 ? 5.507 8.294 7.113 1.00 98.00 183 ARG A C 1
ATOM 1485 O O . ARG A 1 183 ? 4.421 7.972 7.583 1.00 98.00 183 ARG A O 1
ATOM 1492 N N . CYS A 1 184 ? 5.780 9.533 6.714 1.00 98.44 184 CYS A N 1
ATOM 1493 C CA . CYS A 1 184 ? 4.767 10.582 6.771 1.00 98.44 184 CYS A CA 1
ATOM 1494 C C . CYS A 1 184 ? 3.626 10.314 5.793 1.00 98.44 184 CYS A C 1
ATOM 1496 O O . CYS A 1 184 ? 2.463 10.447 6.164 1.00 98.44 184 CYS A O 1
ATOM 1498 N N . ASP A 1 185 ? 3.956 9.885 4.578 1.00 97.88 185 ASP A N 1
ATOM 1499 C CA . ASP A 1 185 ? 2.957 9.574 3.562 1.00 97.88 185 ASP A CA 1
ATOM 1500 C C . ASP A 1 185 ? 2.156 8.329 3.940 1.00 97.88 185 ASP A C 1
ATOM 1502 O O . ASP A 1 185 ? 0.936 8.351 3.834 1.00 97.88 185 ASP A O 1
ATOM 1506 N N . TYR A 1 186 ? 2.801 7.311 4.516 1.00 98.56 186 TYR A N 1
ATOM 1507 C CA . TYR A 1 186 ? 2.121 6.135 5.061 1.00 98.56 186 TYR A CA 1
ATOM 1508 C C . TYR A 1 186 ? 1.050 6.502 6.099 1.00 98.56 186 TYR A C 1
ATOM 1510 O O . TYR A 1 186 ? -0.083 6.041 6.002 1.00 98.56 186 TYR A O 1
ATOM 1518 N N . LEU A 1 187 ? 1.371 7.369 7.070 1.00 98.69 187 LEU A N 1
ATOM 1519 C CA . LEU A 1 187 ? 0.396 7.798 8.082 1.00 98.69 187 LEU A CA 1
ATOM 1520 C C . LEU A 1 187 ? -0.770 8.584 7.472 1.00 98.69 187 LEU A C 1
ATOM 1522 O O . LEU A 1 187 ? -1.912 8.384 7.880 1.00 98.69 187 LEU A O 1
ATOM 1526 N N . ARG A 1 188 ? -0.500 9.470 6.504 1.00 98.50 188 ARG A N 1
ATOM 1527 C CA . ARG A 1 188 ? -1.549 10.249 5.825 1.00 98.50 188 ARG A CA 1
ATOM 1528 C C . ARG A 1 188 ? -2.473 9.348 5.015 1.00 98.50 188 ARG A C 1
ATOM 1530 O O . ARG A 1 188 ? -3.677 9.384 5.232 1.00 98.50 188 ARG A O 1
ATOM 1537 N N . GLN A 1 189 ? -1.902 8.491 4.174 1.00 98.56 189 GLN A N 1
ATOM 1538 C CA . GLN A 1 189 ? -2.644 7.556 3.324 1.00 98.56 189 GLN A CA 1
ATOM 1539 C C . GLN A 1 189 ? -3.487 6.594 4.162 1.00 98.56 189 GLN A C 1
ATOM 1541 O O . GLN A 1 189 ? -4.648 6.350 3.854 1.00 98.56 189 GLN A O 1
ATOM 1546 N N . TRP A 1 190 ? -2.942 6.102 5.276 1.00 98.69 190 TRP A N 1
ATOM 1547 C CA . TRP A 1 190 ? -3.693 5.272 6.212 1.00 98.69 190 TRP A CA 1
ATOM 1548 C C . TRP A 1 190 ? -4.950 5.981 6.742 1.00 98.69 190 TRP A C 1
ATOM 1550 O O . TRP A 1 190 ? -6.036 5.397 6.765 1.00 98.69 190 TRP A O 1
ATOM 1560 N N . VAL A 1 191 ? -4.820 7.247 7.155 1.00 98.50 191 VAL A N 1
ATOM 1561 C CA . VAL A 1 191 ? -5.950 8.064 7.625 1.00 98.50 191 VAL A CA 1
ATOM 1562 C C . VAL A 1 191 ? -6.947 8.329 6.499 1.00 98.50 191 VAL A C 1
ATOM 1564 O O . VAL A 1 191 ? -8.142 8.141 6.712 1.00 98.50 191 VAL A O 1
ATOM 1567 N N . GLU A 1 192 ? -6.470 8.732 5.323 1.00 98.38 192 GLU A N 1
ATOM 1568 C CA . GLU A 1 192 ? -7.295 9.043 4.150 1.00 98.38 192 GLU A CA 1
ATOM 1569 C C . GLU A 1 192 ? -8.138 7.835 3.721 1.00 98.38 192 GLU A C 1
ATOM 1571 O O . GLU A 1 192 ? -9.361 7.945 3.614 1.00 98.38 192 GLU A O 1
ATOM 1576 N N . ILE A 1 193 ? -7.522 6.656 3.606 1.00 98.62 193 ILE A N 1
ATOM 1577 C CA . ILE A 1 193 ? -8.211 5.409 3.253 1.00 98.62 193 ILE A CA 1
ATOM 1578 C C . ILE A 1 193 ? -9.236 5.042 4.322 1.00 98.62 193 ILE A C 1
ATOM 1580 O O . ILE A 1 193 ? -10.387 4.734 3.997 1.00 98.62 193 ILE A O 1
ATOM 1584 N N . LYS A 1 194 ? -8.861 5.086 5.611 1.00 98.50 194 LYS A N 1
ATOM 1585 C CA . LYS A 1 194 ? -9.815 4.770 6.683 1.00 98.50 194 LYS A CA 1
ATOM 1586 C C . LYS A 1 194 ? -11.007 5.729 6.670 1.00 98.50 194 LYS A C 1
ATOM 1588 O O . LYS A 1 194 ? -12.141 5.274 6.780 1.00 98.50 194 LYS A O 1
ATOM 1593 N N . GLN A 1 195 ? -10.781 7.026 6.464 1.00 98.06 195 GLN A N 1
ATOM 1594 C CA . GLN A 1 195 ? -11.857 8.015 6.354 1.00 98.06 195 GLN A CA 1
ATOM 1595 C C . GLN A 1 195 ? -12.760 7.750 5.149 1.00 98.06 195 GLN A C 1
ATOM 1597 O O . GLN A 1 195 ? -13.982 7.725 5.298 1.00 98.06 195 GLN A O 1
ATOM 1602 N N . ARG A 1 196 ? -12.175 7.504 3.973 1.00 97.62 196 ARG A N 1
ATOM 1603 C CA . ARG A 1 196 ? -12.916 7.260 2.731 1.00 97.62 196 ARG A CA 1
ATOM 1604 C C . ARG A 1 196 ? -13.847 6.055 2.836 1.00 97.62 196 ARG A C 1
ATOM 1606 O O . ARG A 1 196 ? -14.965 6.099 2.328 1.00 97.62 196 ARG A O 1
ATOM 1613 N N . TRP A 1 197 ? -13.394 5.003 3.509 1.00 98.31 197 TRP A N 1
ATOM 1614 C CA . TRP A 1 197 ? -14.146 3.761 3.674 1.00 98.31 197 TRP A CA 1
ATOM 1615 C C . TRP A 1 197 ? -14.962 3.696 4.972 1.00 98.31 197 TRP A C 1
ATOM 1617 O O . TRP A 1 197 ? -15.611 2.687 5.232 1.00 98.31 197 TRP A O 1
ATOM 1627 N N . GLY A 1 198 ? -14.967 4.754 5.791 1.00 97.81 198 GLY A N 1
ATOM 1628 C CA . GLY A 1 198 ? -15.698 4.770 7.062 1.00 97.81 198 GLY A CA 1
ATOM 1629 C C . GLY A 1 198 ? -15.173 3.756 8.086 1.00 97.81 198 GLY A C 1
ATOM 1630 O O . GLY A 1 198 ? -15.939 3.243 8.900 1.00 97.81 198 GLY A O 1
ATOM 1631 N N . LEU A 1 199 ? -13.877 3.445 8.030 1.00 98.12 199 LEU A N 1
ATOM 1632 C CA . LEU A 1 199 ? -13.196 2.530 8.938 1.00 98.12 199 LEU A CA 1
ATOM 1633 C C . LEU A 1 199 ? -12.754 3.252 10.214 1.00 98.12 199 LEU A C 1
ATOM 1635 O O . LEU A 1 199 ? -12.179 4.340 10.180 1.00 98.12 199 LEU A O 1
ATOM 1639 N N . GLN A 1 200 ? -12.978 2.609 11.353 1.00 97.06 200 GLN A N 1
ATOM 1640 C CA . GLN A 1 200 ? -12.628 3.133 12.667 1.00 97.06 200 GLN A CA 1
ATOM 1641 C C . GLN A 1 200 ? -11.146 2.918 13.001 1.00 97.06 200 GLN A C 1
ATOM 1643 O O . GLN A 1 200 ? -10.501 1.965 12.549 1.00 97.06 200 GLN A O 1
ATOM 1648 N N . GLN A 1 201 ? -10.609 3.810 13.830 1.00 95.38 201 GLN A N 1
ATOM 1649 C CA . GLN A 1 201 ? -9.275 3.674 14.408 1.00 95.38 201 GLN A CA 1
ATOM 1650 C C . GLN A 1 201 ? -9.380 3.298 15.875 1.00 95.38 201 GLN A C 1
ATOM 1652 O O . GLN A 1 201 ? -10.152 3.910 16.620 1.00 95.38 201 GLN A O 1
ATOM 1657 N N . ARG A 1 202 ? -8.545 2.347 16.292 1.00 94.88 202 ARG A N 1
ATOM 1658 C CA . ARG A 1 202 ? -8.342 2.055 17.711 1.00 94.88 202 ARG A CA 1
ATOM 1659 C C . ARG A 1 202 ? -7.729 3.263 18.410 1.00 94.88 202 ARG A C 1
ATOM 1661 O O . ARG A 1 202 ? -7.118 4.138 17.797 1.00 94.88 202 ARG A O 1
ATOM 1668 N N . ASP A 1 203 ? -7.866 3.311 19.718 1.00 94.88 203 ASP A N 1
ATOM 1669 C CA . ASP A 1 203 ? -7.388 4.405 20.543 1.00 94.88 203 ASP A CA 1
ATOM 1670 C C . ASP A 1 203 ? -5.860 4.495 20.548 1.00 94.88 203 ASP A C 1
ATOM 1672 O O . ASP A 1 203 ? -5.287 5.583 20.434 1.00 94.88 203 ASP A O 1
ATOM 1676 N N . ALA A 1 204 ? -5.187 3.347 20.656 1.00 95.25 204 ALA A N 1
ATOM 1677 C CA . ALA A 1 204 ? -3.729 3.272 20.581 1.00 95.25 204 ALA A CA 1
ATOM 1678 C C . ALA A 1 204 ? -3.205 3.699 19.200 1.00 95.25 204 ALA A C 1
ATOM 1680 O O . ALA A 1 204 ? -2.303 4.538 19.116 1.00 95.25 204 ALA A O 1
ATOM 1681 N N . GLU A 1 205 ? -3.836 3.180 18.147 1.00 97.00 205 GLU A N 1
ATOM 1682 C CA . GLU A 1 205 ? -3.577 3.503 16.745 1.00 97.00 205 GLU A CA 1
ATOM 1683 C C . GLU A 1 205 ? -3.698 5.007 16.485 1.00 97.00 205 GLU A C 1
ATOM 1685 O O . GLU A 1 205 ? -2.736 5.649 16.061 1.00 97.00 205 GLU A O 1
ATOM 1690 N N . ARG A 1 206 ? -4.856 5.592 16.804 1.00 97.88 206 ARG A N 1
ATOM 1691 C CA . ARG A 1 206 ? -5.139 7.012 16.584 1.00 97.88 206 ARG A CA 1
ATOM 1692 C C . ARG A 1 206 ? -4.121 7.901 17.287 1.00 97.88 206 ARG A C 1
ATOM 1694 O O . ARG A 1 206 ? -3.519 8.769 16.660 1.00 97.88 206 ARG A O 1
ATOM 1701 N N . ARG A 1 207 ? -3.843 7.636 18.569 1.00 98.00 207 ARG A N 1
ATOM 1702 C CA . ARG A 1 207 ? -2.840 8.395 19.333 1.00 98.00 207 ARG A CA 1
ATOM 1703 C C . ARG A 1 207 ? -1.439 8.277 18.728 1.00 98.00 207 ARG A C 1
ATOM 1705 O O . ARG A 1 207 ? -0.662 9.229 18.808 1.00 98.00 207 ARG A O 1
ATOM 1712 N N . PHE A 1 208 ? -1.072 7.114 18.186 1.00 98.31 208 PHE A N 1
ATOM 1713 C CA . PHE A 1 208 ? 0.214 6.929 17.511 1.00 98.31 208 PHE A CA 1
ATOM 1714 C C . PHE A 1 208 ? 0.290 7.756 16.224 1.00 98.31 208 PHE A C 1
ATOM 1716 O O . PHE A 1 208 ? 1.253 8.502 16.038 1.00 98.31 208 PHE A O 1
ATOM 1723 N N . ILE A 1 209 ? -0.749 7.678 15.390 1.00 98.44 209 ILE A N 1
ATOM 1724 C CA . ILE A 1 209 ? -0.857 8.427 14.137 1.00 98.44 209 ILE A CA 1
ATOM 1725 C C . ILE A 1 209 ? -0.794 9.935 14.401 1.00 98.44 209 ILE A C 1
ATOM 1727 O O . ILE A 1 209 ? 0.018 10.616 13.784 1.00 98.44 209 ILE A O 1
ATOM 1731 N N . GLU A 1 210 ? -1.575 10.455 15.351 1.00 98.44 210 GLU A N 1
ATOM 1732 C CA . GLU A 1 210 ? -1.600 11.885 15.696 1.00 98.44 210 GLU A CA 1
ATOM 1733 C C . GLU A 1 210 ? -0.214 12.403 16.106 1.00 98.44 210 GLU A C 1
ATOM 1735 O O . GLU A 1 210 ? 0.249 13.430 15.606 1.00 98.44 210 GLU A O 1
ATOM 1740 N N . ARG A 1 211 ? 0.502 11.665 16.967 1.00 98.31 211 ARG A N 1
ATOM 1741 C CA . ARG A 1 211 ? 1.878 12.024 17.349 1.00 98.31 211 ARG A CA 1
ATOM 1742 C C . ARG A 1 211 ? 2.828 11.993 16.154 1.00 98.31 211 ARG A C 1
ATOM 1744 O O . ARG A 1 211 ? 3.689 12.865 16.044 1.00 98.31 211 ARG A O 1
ATOM 1751 N N . GLY A 1 212 ? 2.697 10.990 15.287 1.00 98.44 212 GLY A N 1
ATOM 1752 C CA . GLY A 1 212 ? 3.507 10.858 14.080 1.00 98.44 212 GLY A CA 1
ATOM 1753 C C . GLY A 1 212 ? 3.268 12.000 13.092 1.00 98.44 212 GLY A C 1
ATOM 1754 O O . GLY A 1 212 ? 4.222 12.631 12.643 1.00 98.44 212 GLY A O 1
ATOM 1755 N N . LEU A 1 213 ? 2.009 12.335 12.814 1.00 98.56 213 LEU A N 1
ATOM 1756 C CA . LEU A 1 213 ? 1.643 13.437 11.924 1.00 98.56 213 LEU A CA 1
ATOM 1757 C C . LEU A 1 213 ? 2.110 14.792 12.469 1.00 98.56 213 LEU A C 1
ATOM 1759 O O . LEU A 1 213 ? 2.689 15.572 11.717 1.00 98.56 213 LEU A O 1
ATOM 1763 N N . ALA A 1 214 ? 2.002 15.029 13.780 1.00 98.44 214 ALA A N 1
ATOM 1764 C CA . ALA A 1 214 ? 2.536 16.244 14.398 1.00 98.44 214 ALA A CA 1
ATOM 1765 C C . ALA A 1 214 ? 4.061 16.388 14.210 1.00 98.44 214 ALA A C 1
ATOM 1767 O O . ALA A 1 214 ? 4.576 17.501 14.118 1.00 98.44 214 ALA A O 1
ATOM 1768 N N . ARG A 1 215 ? 4.813 15.277 14.156 1.00 98.31 215 ARG A N 1
ATOM 1769 C CA . ARG A 1 215 ? 6.247 15.294 13.806 1.00 98.31 215 ARG A CA 1
ATOM 1770 C C . ARG A 1 215 ? 6.451 15.647 12.337 1.00 98.31 215 ARG A C 1
ATOM 1772 O O . ARG A 1 215 ? 7.251 16.529 12.039 1.00 98.31 215 ARG A O 1
ATOM 1779 N N . CYS A 1 216 ? 5.680 15.031 11.443 1.00 98.25 216 CYS 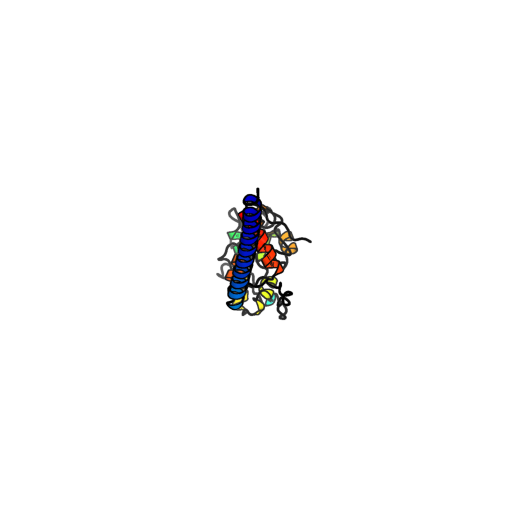A N 1
ATOM 1780 C CA . CYS A 1 216 ? 5.732 15.325 10.011 1.00 98.25 216 CYS A CA 1
ATOM 1781 C C . CYS A 1 216 ? 5.494 16.809 9.704 1.00 98.25 216 CYS A C 1
ATOM 1783 O O . CYS A 1 216 ? 6.174 17.374 8.852 1.00 98.25 216 CYS A O 1
ATOM 1785 N N . GLU A 1 217 ? 4.574 17.458 10.417 1.00 97.88 217 GLU A N 1
ATOM 1786 C CA . GLU A 1 217 ? 4.304 18.898 10.292 1.00 97.88 217 GLU A CA 1
ATOM 1787 C C . GLU A 1 217 ? 5.498 19.772 10.697 1.00 97.88 217 GLU A C 1
ATOM 1789 O O . GLU A 1 217 ? 5.688 20.857 10.151 1.00 97.88 217 GLU A O 1
ATOM 1794 N N . ARG A 1 218 ? 6.343 19.288 11.612 1.00 98.00 218 ARG A N 1
ATOM 1795 C CA . ARG A 1 218 ? 7.600 19.944 12.002 1.00 98.00 218 ARG A CA 1
ATOM 1796 C C . ARG A 1 218 ? 8.785 19.563 11.108 1.00 98.00 218 ARG A C 1
ATOM 1798 O O . ARG A 1 218 ? 9.909 19.967 11.391 1.00 98.00 218 ARG A O 1
ATOM 1805 N N . GLY A 1 219 ? 8.558 18.785 10.047 1.00 96.50 219 GLY A N 1
ATOM 1806 C CA . GLY A 1 219 ? 9.623 18.246 9.197 1.00 96.50 219 GLY A CA 1
ATOM 1807 C C . GLY A 1 219 ? 10.448 17.144 9.871 1.00 96.50 219 GLY A C 1
ATOM 1808 O O . GLY A 1 219 ? 11.536 16.811 9.406 1.00 96.50 219 GLY A O 1
ATOM 1809 N N . GLU A 1 220 ? 9.953 16.578 10.970 1.00 97.50 220 GLU A N 1
ATOM 1810 C CA . GLU A 1 220 ? 10.585 15.476 11.687 1.00 97.50 220 GLU A CA 1
ATOM 1811 C C . GLU A 1 220 ? 10.051 14.130 11.182 1.00 97.50 220 GLU A C 1
ATOM 1813 O O . GLU A 1 220 ? 8.872 13.978 10.860 1.00 97.50 220 GLU A O 1
ATOM 1818 N N . VAL A 1 221 ? 10.905 13.107 11.187 1.00 96.25 221 VAL A N 1
ATOM 1819 C CA . VAL A 1 221 ? 10.494 11.739 10.850 1.00 96.25 221 VAL A CA 1
ATOM 1820 C C . VAL A 1 221 ? 9.727 11.117 12.032 1.00 96.25 221 VAL A C 1
ATOM 1822 O O . VAL A 1 221 ? 10.217 11.194 13.167 1.00 96.25 221 VAL A O 1
ATOM 1825 N N . PRO A 1 222 ? 8.567 10.467 11.803 1.00 96.69 222 PRO A N 1
ATOM 1826 C CA . PRO A 1 222 ? 7.886 9.654 12.806 1.00 96.69 222 PRO A CA 1
ATOM 1827 C C . PRO A 1 222 ? 8.746 8.493 13.315 1.00 96.69 222 PRO A C 1
ATOM 1829 O O . PRO A 1 222 ? 9.471 7.833 12.559 1.00 96.69 222 PRO A O 1
ATOM 1832 N N . GLU A 1 223 ? 8.640 8.225 14.613 1.00 91.50 223 GLU A N 1
ATOM 1833 C CA . GLU A 1 223 ? 9.289 7.079 15.248 1.00 91.50 223 GLU A CA 1
ATOM 1834 C C . GLU A 1 223 ? 8.630 5.759 14.835 1.00 91.50 223 GLU A C 1
ATOM 1836 O O . GLU A 1 223 ? 7.480 5.722 14.398 1.00 91.50 223 GLU A O 1
ATOM 1841 N N . LEU A 1 224 ? 9.387 4.670 14.963 1.00 95.00 224 LEU A N 1
ATOM 1842 C CA . LEU A 1 224 ? 8.833 3.325 14.851 1.00 95.00 224 LEU A CA 1
ATOM 1843 C C . LEU A 1 224 ? 8.072 2.973 16.144 1.00 95.00 224 LEU A C 1
ATOM 1845 O O . LEU A 1 224 ? 8.414 3.499 17.206 1.00 95.00 224 LEU A O 1
ATOM 1849 N N . PRO A 1 225 ? 7.077 2.075 16.081 1.00 93.00 225 PRO A N 1
ATOM 1850 C CA . PRO A 1 225 ? 6.449 1.500 17.264 1.00 93.00 225 PRO A CA 1
ATOM 1851 C C . PRO A 1 225 ? 7.461 0.898 18.238 1.00 93.00 225 PRO A C 1
ATOM 1853 O O . PRO A 1 225 ? 8.473 0.329 17.821 1.00 93.00 225 PRO A O 1
ATOM 1856 N N . ALA A 1 226 ? 7.168 0.998 19.535 1.00 80.44 226 ALA A N 1
ATOM 1857 C CA . ALA A 1 226 ? 7.891 0.231 20.541 1.00 80.44 226 ALA A CA 1
ATOM 1858 C C . ALA A 1 226 ? 7.541 -1.255 20.356 1.00 80.44 226 ALA A C 1
ATOM 1860 O O . ALA A 1 226 ? 6.360 -1.594 20.277 1.00 80.44 226 ALA A O 1
ATOM 1861 N N . GLY A 1 227 ? 8.568 -2.096 20.211 1.00 59.09 227 GLY A N 1
ATOM 1862 C CA . GLY A 1 227 ? 8.419 -3.548 20.068 1.00 59.09 227 GLY A CA 1
ATOM 1863 C C . GLY A 1 227 ? 8.006 -4.246 21.354 1.00 59.09 227 GLY A C 1
ATOM 1864 O O . GLY A 1 227 ? 8.212 -3.660 22.442 1.00 59.09 227 GLY A O 1
#

Nearest PDB structures (foldseek):
  2oax-assembly3_C  TM=5.877E-01  e=9.468E+00  Homo sapiens
  1hh8-assembly1_A  TM=4.607E-01  e=9.468E+00  Homo sapiens

Solvent-accessible surface area (backbone atoms only — not comparable to full-atom values): 13066 Å² total; per-residue (Å²): 143,66,74,70,60,59,57,52,53,51,53,54,49,53,51,52,52,51,52,52,54,50,51,53,50,52,53,49,51,52,50,56,39,54,80,68,67,77,55,86,67,86,77,72,79,70,78,72,72,79,76,77,69,57,87,68,80,88,62,72,84,61,39,52,57,59,52,50,87,86,71,74,61,37,27,45,58,41,50,47,54,60,71,59,26,81,42,87,62,41,49,74,49,95,77,55,44,42,74,53,33,42,33,35,67,12,57,42,62,64,49,74,45,45,50,60,89,58,44,38,74,41,46,67,67,23,71,65,36,40,31,52,23,51,49,67,77,49,54,61,66,56,32,25,48,65,56,59,45,71,90,48,76,66,48,44,38,65,28,47,39,66,59,52,62,70,41,56,60,54,51,65,47,70,36,64,51,76,18,67,87,32,38,57,56,51,53,49,48,46,51,52,52,28,60,77,71,67,39,58,73,54,70,66,38,46,57,41,46,55,56,29,50,59,28,41,76,71,74,38,72,53,79,72,47,82,128

Mean predicted aligned error: 11.55 Å

Radius of gyration: 29.82 Å; Cα contacts (8 Å, |Δi|>4): 286; chains: 1; bounding box: 38×78×93 Å

Secondary structure (DSSP, 8-state):
--HHHHHHHHHHHHHHHHHHHHHHHHHHHHHHHHHTT-S---------------SSPP-STTS--S--SSSSS--HHHHHHHHH-SS--EESSTT--SEEE--EE-TTT--EE--GGGEEEEESS-HHHHHHTTGGGS-HHHHHHHHT--SSTTTEEEEEHHHHHHHTT--TTT---S-GGGHHHHHHHHHHHHHHTT----HHHHHHHHHHHHHHHTTPPPPPPP-